Protein AF-A0A3D1J9K0-F1 (afdb_monomer)

Foldseek 3Di:
DPPPDQPDPLSVLLVLLLVVLLVVQVFAFLVRSCVVSVHDSVSSVVNVVVCVVLPQKDWDPFFDCDPNDGTIGIHGRQVQAKEWEWEWDDDPLATWIKIFIGTNSRHTPDIDTDRQRALVSVLVVLQVVCVVGVRHAAYEYEDQQFDFPQAGCDDSNPRRHRPNVLVSNCVRGNNRYHYDYPQQVVQLVVDPVDQKDKDWADDQFDQIWIWIDGHNDTDQPPGNCPGVCCPPPPNVPDHDRDDPVSVVVSVVVNVVVVVVD

Sequence (261 aa):
MKAYQPKNIKAHNQALLLSLLKEEHRGMTKRQLAEAADLSVVTVNKLLPEMVDNQWIIPLDIPQKTGGRRALAYQFNAMRALVLVIQFVEAHQKIRVSFFITDLNGAVMSTIKEAVTDSKAFQQSLKNIKQTYPSIYKTVVGIPGVEVKGKLELMDAAAFKGVALRSIIAAEISDEIIIENDVNAAVMTYRQDAAIVAAIYFPELFPPGAALVIGDHLFTGANQMSGEIKYLPHFDTVSFPLTLSDVSKHVAASVQAMIAM

Structure (mmCIF, N/CA/C/O backbone):
data_AF-A0A3D1J9K0-F1
#
_entry.id   AF-A0A3D1J9K0-F1
#
loop_
_atom_site.group_PDB
_atom_site.id
_atom_site.type_symbol
_atom_site.label_atom_id
_atom_site.label_alt_id
_atom_site.label_comp_id
_atom_site.label_asym_id
_atom_site.label_entity_id
_atom_site.label_seq_id
_atom_site.pdbx_PDB_ins_code
_atom_site.Cartn_x
_atom_site.Cartn_y
_atom_site.Cartn_z
_atom_site.occupancy
_atom_site.B_iso_or_equiv
_atom_site.auth_seq_id
_atom_site.auth_comp_id
_atom_site.auth_asym_id
_atom_site.auth_atom_id
_atom_site.pdbx_PDB_model_num
ATOM 1 N N . MET A 1 1 ? -6.130 -3.565 -6.945 1.00 41.88 1 MET A N 1
ATOM 2 C CA . MET A 1 1 ? -6.555 -3.938 -5.567 1.00 41.88 1 MET A CA 1
ATOM 3 C C . MET A 1 1 ? -7.871 -4.711 -5.606 1.00 41.88 1 MET A C 1
ATOM 5 O O . MET A 1 1 ? -8.820 -4.209 -6.192 1.00 41.88 1 MET A O 1
ATOM 9 N N . LYS A 1 2 ? -7.953 -5.912 -5.009 1.00 28.72 2 LYS A N 1
ATOM 10 C CA . LYS A 1 2 ? -9.250 -6.581 -4.780 1.00 28.72 2 LYS A CA 1
ATOM 11 C C . LYS A 1 2 ? -9.992 -5.808 -3.689 1.00 28.72 2 LYS A C 1
ATOM 13 O O . LYS A 1 2 ? -9.438 -5.644 -2.605 1.00 28.72 2 LYS A O 1
ATOM 18 N N . ALA A 1 3 ? -11.203 -5.327 -3.978 1.00 35.97 3 ALA A N 1
ATOM 19 C CA . ALA A 1 3 ? -12.083 -4.774 -2.955 1.00 35.97 3 ALA A CA 1
ATOM 20 C C . ALA A 1 3 ? -12.228 -5.809 -1.832 1.00 35.97 3 ALA A C 1
ATOM 22 O O . ALA A 1 3 ? -12.525 -6.978 -2.093 1.00 35.97 3 ALA A O 1
ATOM 23 N N . TYR A 1 4 ? -11.966 -5.399 -0.594 1.00 47.03 4 TYR A N 1
ATOM 24 C CA . TYR A 1 4 ? -12.236 -6.234 0.565 1.00 47.03 4 TYR A CA 1
ATOM 25 C C . TYR A 1 4 ? -13.752 -6.453 0.631 1.00 47.03 4 TYR A C 1
ATOM 27 O O . TYR A 1 4 ? -14.486 -5.568 1.054 1.00 47.03 4 TYR A O 1
ATOM 35 N N . GLN A 1 5 ? -14.232 -7.606 0.159 1.00 50.88 5 GLN A N 1
ATOM 36 C CA . GLN A 1 5 ? -15.611 -8.030 0.379 1.00 50.88 5 GLN A CA 1
ATOM 37 C C . GLN A 1 5 ? -15.680 -8.650 1.779 1.00 50.88 5 GLN A C 1
ATOM 39 O O . GLN A 1 5 ? -15.085 -9.709 2.008 1.00 50.88 5 GLN A O 1
ATOM 44 N N . PRO A 1 6 ? -16.341 -8.001 2.748 1.00 54.34 6 PRO A N 1
ATOM 45 C CA . PRO A 1 6 ? -16.412 -8.531 4.098 1.00 54.34 6 PRO A CA 1
ATOM 46 C C . PRO A 1 6 ? -17.140 -9.879 4.096 1.00 54.34 6 PRO A C 1
ATOM 48 O O . PRO A 1 6 ? -18.271 -9.993 3.634 1.00 54.34 6 PRO A O 1
ATOM 51 N N . LYS A 1 7 ? -16.488 -10.914 4.646 1.00 64.62 7 LYS A N 1
ATOM 52 C CA . LYS A 1 7 ? -17.015 -12.293 4.701 1.00 64.62 7 LYS A CA 1
ATOM 53 C C . LYS A 1 7 ? -18.319 -12.419 5.507 1.00 64.62 7 LYS A C 1
ATOM 55 O O . LYS A 1 7 ? -19.001 -13.432 5.400 1.00 64.62 7 LYS A O 1
ATOM 60 N N . ASN A 1 8 ? -18.635 -11.431 6.349 1.00 86.31 8 ASN A N 1
ATOM 61 C CA . ASN A 1 8 ? -19.861 -11.341 7.142 1.00 86.31 8 ASN A CA 1
ATOM 62 C C . ASN A 1 8 ? -20.164 -9.877 7.540 1.00 86.31 8 ASN A C 1
ATOM 64 O O . ASN A 1 8 ? -19.304 -9.000 7.435 1.00 86.31 8 ASN A O 1
ATOM 68 N N . ILE A 1 9 ? -21.377 -9.623 8.049 1.00 91.25 9 ILE A N 1
ATOM 69 C CA . ILE A 1 9 ? -21.847 -8.288 8.488 1.00 91.25 9 ILE A CA 1
ATOM 70 C C . ILE A 1 9 ? -20.914 -7.666 9.538 1.00 91.25 9 ILE A C 1
ATOM 72 O O . ILE A 1 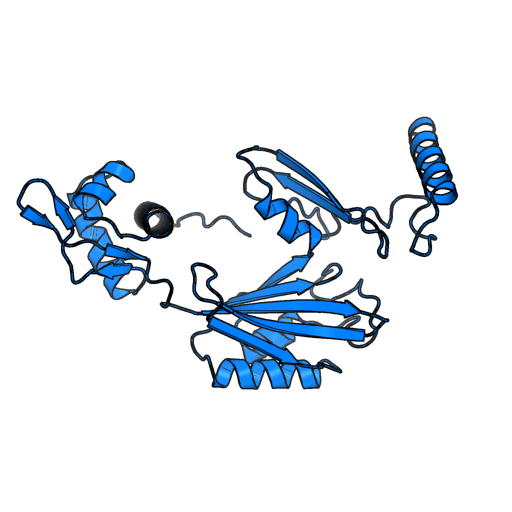9 ? -20.685 -6.461 9.548 1.00 91.25 9 ILE A O 1
ATOM 76 N N . LYS A 1 10 ? -20.332 -8.485 10.416 1.00 92.88 10 LYS A N 1
ATOM 77 C CA . LYS A 1 10 ? -19.412 -8.012 11.454 1.00 92.88 10 LYS A CA 1
ATOM 78 C C . LYS A 1 10 ? -18.152 -7.388 10.846 1.00 92.88 10 LYS A C 1
ATOM 80 O O . LYS A 1 10 ? -17.802 -6.270 11.209 1.00 92.88 10 LYS A O 1
ATOM 85 N N . ALA A 1 11 ? -17.516 -8.084 9.904 1.00 90.50 11 ALA A N 1
ATOM 86 C CA . ALA A 1 11 ? -16.337 -7.601 9.192 1.00 90.50 11 ALA A CA 1
ATOM 87 C C . ALA A 1 11 ? -16.650 -6.348 8.360 1.00 90.50 11 ALA A C 1
ATOM 89 O O . ALA A 1 11 ? -15.816 -5.451 8.274 1.00 90.50 11 ALA A O 1
ATOM 90 N N . HIS A 1 12 ? -17.859 -6.262 7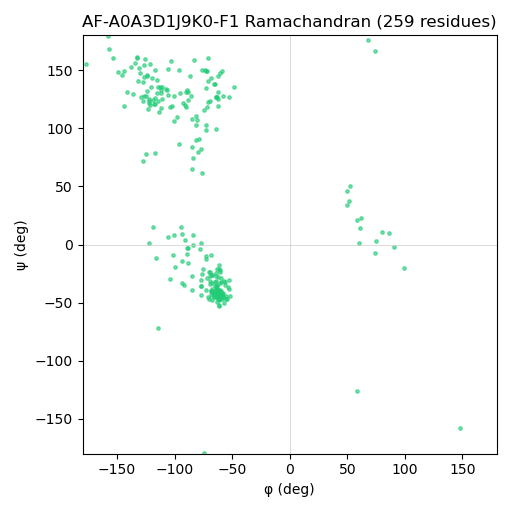.794 1.00 92.06 12 HIS A N 1
ATOM 91 C CA . HIS A 1 12 ? -18.322 -5.066 7.087 1.00 92.06 12 HIS A CA 1
ATOM 92 C C . HIS A 1 12 ? -18.377 -3.862 8.026 1.00 92.06 12 HIS A C 1
ATOM 94 O O . HIS A 1 12 ? -17.751 -2.839 7.763 1.00 92.06 12 HIS A O 1
ATOM 100 N N . ASN A 1 13 ? -19.044 -4.022 9.168 1.00 95.44 13 ASN A N 1
ATOM 101 C CA . ASN A 1 13 ? -19.177 -2.955 10.153 1.00 95.44 13 ASN A CA 1
ATOM 102 C C . ASN A 1 13 ? -17.814 -2.547 10.731 1.00 95.44 13 ASN A C 1
ATOM 104 O O . ASN A 1 13 ? -17.567 -1.365 10.924 1.00 95.44 13 ASN A O 1
ATOM 108 N N . GLN A 1 14 ? -16.903 -3.495 10.975 1.00 95.69 14 GLN A N 1
ATOM 109 C CA . GLN A 1 14 ? -15.538 -3.174 11.410 1.00 95.69 14 GLN A CA 1
ATOM 110 C C . GLN A 1 14 ? -14.771 -2.373 10.351 1.00 95.69 14 GLN A C 1
ATOM 112 O O . GLN A 1 14 ? -14.095 -1.411 10.704 1.00 95.69 14 GLN A O 1
ATOM 117 N N . ALA A 1 15 ? -14.890 -2.732 9.069 1.00 92.50 15 ALA A N 1
ATOM 118 C CA . ALA A 1 15 ? -14.259 -1.989 7.980 1.00 92.50 15 ALA A CA 1
ATOM 119 C C . ALA A 1 15 ? -14.805 -0.555 7.871 1.00 92.50 15 ALA A C 1
ATOM 121 O O . ALA A 1 15 ? -14.015 0.374 7.735 1.00 92.50 15 ALA A O 1
ATOM 122 N N . LEU A 1 16 ? -16.123 -0.374 8.018 1.00 94.38 16 LEU A N 1
ATOM 123 C CA . LEU A 1 16 ? -16.767 0.943 8.052 1.00 94.38 16 LEU A CA 1
ATOM 124 C C . LEU A 1 16 ? -16.279 1.796 9.234 1.00 94.38 16 LEU A C 1
ATOM 126 O O . LEU A 1 16 ? -15.932 2.961 9.074 1.00 94.38 16 LEU A O 1
ATOM 130 N N . LEU A 1 17 ? -16.194 1.218 10.435 1.00 96.62 17 LEU A N 1
ATOM 131 C CA . LEU A 1 17 ? -15.660 1.941 11.593 1.00 96.62 17 LEU A CA 1
ATOM 132 C C . LEU A 1 17 ? -14.185 2.327 11.398 1.00 96.62 17 LEU A C 1
ATOM 134 O O . LEU A 1 17 ? -13.772 3.398 11.836 1.00 96.62 17 LEU A O 1
ATOM 138 N N . LEU A 1 18 ? -13.389 1.476 10.741 1.00 94.75 18 LEU A N 1
ATOM 139 C CA . LEU A 1 18 ? -11.993 1.788 10.428 1.00 94.75 18 LEU A CA 1
ATOM 140 C C . LEU A 1 18 ? -11.852 2.901 9.397 1.00 94.75 18 LEU A C 1
ATOM 142 O O . LEU A 1 18 ? -10.964 3.732 9.569 1.00 94.75 18 LEU A O 1
ATOM 146 N N . SER A 1 19 ? -12.689 2.936 8.356 1.00 91.81 19 SER A N 1
ATOM 147 C CA . SER A 1 19 ? -12.631 4.013 7.363 1.00 91.81 19 SER A CA 1
ATOM 148 C C . SER A 1 19 ? -12.939 5.364 8.006 1.00 91.81 19 SER A C 1
ATOM 150 O O . SER A 1 19 ? -12.141 6.286 7.869 1.00 91.81 19 SER A O 1
ATOM 152 N N . LEU A 1 20 ? -13.991 5.438 8.829 1.00 94.94 20 LEU A N 1
ATOM 153 C CA . LEU A 1 20 ? -14.351 6.651 9.574 1.00 94.94 20 LEU A CA 1
ATOM 154 C C . LEU A 1 20 ? -13.216 7.134 10.493 1.00 94.94 20 LEU A C 1
ATOM 156 O O . LEU A 1 20 ? -12.874 8.312 10.508 1.00 94.94 20 LEU A O 1
ATOM 160 N N . LEU A 1 21 ? -12.585 6.221 11.238 1.00 94.69 21 LEU A N 1
ATOM 161 C CA . LEU A 1 21 ? -11.462 6.559 12.123 1.00 94.69 21 LEU A CA 1
ATOM 162 C C . LEU A 1 21 ? -10.178 6.932 11.378 1.00 94.69 21 LEU A C 1
ATOM 164 O O . LEU A 1 21 ? -9.308 7.584 11.954 1.00 94.69 21 LEU A O 1
ATOM 168 N N . LYS A 1 22 ? -10.025 6.478 10.133 1.00 90.88 22 LYS A N 1
ATOM 169 C CA . LYS A 1 22 ? -8.896 6.847 9.282 1.00 90.88 22 LYS A CA 1
ATOM 170 C C . LYS A 1 22 ? -9.069 8.256 8.713 1.00 90.88 22 LYS A C 1
ATOM 172 O O . LYS A 1 22 ? -8.079 8.972 8.600 1.00 90.88 22 LYS A O 1
ATOM 177 N N . GLU A 1 23 ? -10.303 8.643 8.402 1.00 88.75 23 GLU A N 1
ATOM 178 C CA . GLU A 1 23 ? -10.672 9.989 7.948 1.00 88.75 23 GLU A CA 1
ATOM 179 C C . GLU A 1 23 ? -10.629 11.017 9.094 1.00 88.75 23 GLU A C 1
ATOM 181 O O . GLU A 1 23 ? -10.142 12.131 8.911 1.00 88.75 23 GLU A O 1
ATOM 186 N N . GLU A 1 24 ? -11.068 10.642 10.302 1.00 89.94 24 GLU A N 1
ATOM 187 C CA . GLU A 1 24 ? -11.071 11.523 11.477 1.00 89.94 24 GLU A CA 1
ATOM 188 C C . GLU A 1 24 ? -9.835 11.311 12.367 1.00 89.94 24 GLU A C 1
ATOM 190 O O . GLU A 1 24 ? -9.848 10.574 13.359 1.00 89.94 24 GLU A O 1
ATOM 195 N N . HIS A 1 25 ? -8.746 12.011 12.041 1.00 81.25 25 HIS A N 1
ATOM 196 C CA . HIS A 1 25 ? -7.472 11.904 12.761 1.00 81.25 25 HIS A CA 1
ATOM 197 C C . HIS A 1 25 ? -7.534 12.295 14.246 1.00 81.25 25 HIS A C 1
ATOM 199 O O . HIS A 1 25 ? -6.668 11.880 15.014 1.00 81.25 25 HIS A O 1
ATOM 205 N N . ARG A 1 26 ? -8.529 13.078 14.692 1.00 87.06 26 ARG A N 1
ATOM 206 C CA . ARG A 1 26 ? -8.680 13.433 16.120 1.00 87.06 26 ARG A CA 1
ATOM 207 C C . ARG A 1 26 ? -9.298 12.307 16.950 1.00 87.06 26 ARG A C 1
ATOM 209 O O . ARG A 1 26 ? -9.430 12.444 18.172 1.00 87.06 26 ARG A O 1
ATOM 216 N N . GLY A 1 27 ? -9.684 11.216 16.294 1.00 90.75 27 GLY A N 1
ATOM 217 C CA . GLY A 1 27 ? -10.408 10.109 16.883 1.00 90.75 27 GLY A CA 1
ATOM 218 C C . GLY A 1 27 ? -11.876 10.434 17.148 1.00 90.75 27 GLY A C 1
ATOM 219 O O . GLY A 1 27 ? -12.316 11.584 17.138 1.00 90.75 27 GLY A O 1
ATOM 220 N N . MET A 1 28 ? -12.650 9.389 17.419 1.00 93.81 28 MET A N 1
ATOM 221 C CA . MET A 1 28 ? -14.095 9.472 17.607 1.00 93.81 28 MET A CA 1
ATOM 222 C C . MET A 1 28 ? -14.528 8.727 18.866 1.00 93.81 28 MET A C 1
ATOM 224 O O . MET A 1 28 ? -14.035 7.647 19.197 1.00 93.81 28 MET A O 1
ATOM 228 N N . THR A 1 29 ? -15.488 9.295 19.587 1.00 93.12 29 THR A N 1
ATOM 229 C CA . THR A 1 29 ? -16.187 8.612 20.679 1.00 93.12 29 THR A CA 1
ATOM 230 C C . THR A 1 29 ? -17.115 7.533 20.132 1.00 93.12 29 THR A C 1
ATOM 232 O O . THR A 1 29 ? -17.558 7.574 18.986 1.00 93.12 29 THR A O 1
ATOM 235 N N . LYS A 1 30 ? -17.506 6.587 20.990 1.00 92.81 30 LYS A N 1
ATOM 236 C CA . LYS A 1 30 ? -18.468 5.528 20.634 1.00 92.81 30 LYS A CA 1
ATOM 237 C C . LYS A 1 30 ? -19.778 6.064 20.054 1.00 92.81 30 LYS A C 1
ATOM 239 O O . LYS A 1 30 ? -20.357 5.436 19.176 1.00 92.81 30 LYS A O 1
ATOM 244 N N . ARG A 1 31 ? -20.254 7.202 20.574 1.00 92.25 31 ARG A N 1
ATOM 245 C CA . ARG A 1 31 ? -21.492 7.842 20.118 1.00 92.25 31 ARG A CA 1
ATOM 246 C C . ARG A 1 31 ? -21.315 8.447 18.728 1.00 92.25 31 ARG A C 1
ATOM 248 O O . ARG A 1 31 ? -22.157 8.198 17.882 1.00 92.25 31 ARG A O 1
ATOM 255 N N . GLN A 1 32 ? -20.210 9.159 18.499 1.00 94.06 32 GLN A N 1
ATOM 256 C CA . GLN A 1 32 ? -19.886 9.701 17.175 1.00 94.06 32 GLN A CA 1
ATOM 257 C C . GLN A 1 32 ? -19.730 8.583 16.138 1.00 94.06 32 GLN A C 1
ATOM 259 O O . GLN A 1 32 ? -20.245 8.709 15.039 1.00 94.06 32 GLN A O 1
ATOM 264 N N . LEU A 1 33 ? -19.078 7.471 16.495 1.00 95.38 33 LEU A N 1
ATOM 265 C CA . LEU A 1 33 ? -18.946 6.312 15.606 1.00 95.38 33 LEU A CA 1
ATOM 266 C C . LEU A 1 33 ? -20.294 5.670 15.270 1.00 95.38 33 LEU A C 1
ATOM 268 O O . LEU A 1 33 ? -20.535 5.330 14.121 1.00 95.38 33 LEU A O 1
ATOM 272 N N . ALA A 1 34 ? -21.167 5.498 16.265 1.00 96.12 34 ALA A N 1
ATOM 273 C CA . ALA A 1 34 ? -22.509 4.957 16.061 1.00 96.12 34 ALA A CA 1
ATOM 274 C C . ALA A 1 34 ? -23.345 5.847 15.128 1.00 96.12 34 ALA A C 1
ATOM 276 O O . ALA A 1 34 ? -23.992 5.339 14.221 1.00 96.12 34 ALA A O 1
ATOM 277 N N . GLU A 1 35 ? -23.283 7.163 15.328 1.00 96.06 35 GLU A N 1
ATOM 278 C CA . GLU A 1 35 ? -23.996 8.154 14.519 1.00 96.06 35 GLU A CA 1
ATOM 279 C C . GLU A 1 35 ? -23.461 8.224 13.082 1.00 96.06 35 GLU A C 1
ATOM 281 O O . GLU A 1 35 ? -24.239 8.133 12.140 1.00 96.06 35 GLU A O 1
ATOM 286 N N . ALA A 1 36 ? -22.140 8.303 12.900 1.00 95.19 36 ALA A N 1
ATOM 287 C CA . ALA A 1 36 ? -21.522 8.397 11.577 1.00 95.19 36 ALA A CA 1
ATOM 288 C C . ALA A 1 36 ? -21.640 7.104 10.751 1.00 95.19 36 ALA A C 1
ATOM 290 O O . ALA A 1 36 ? -21.712 7.163 9.529 1.00 95.19 36 ALA A O 1
ATOM 291 N N . ALA A 1 37 ? -21.657 5.940 11.407 1.00 94.06 37 ALA A N 1
ATOM 292 C CA . ALA A 1 37 ? -21.792 4.644 10.742 1.00 94.06 37 ALA A CA 1
ATOM 293 C C . ALA A 1 37 ? -23.252 4.186 10.562 1.00 94.06 37 ALA A C 1
ATOM 295 O O . ALA A 1 37 ? -23.463 3.101 10.027 1.00 94.06 37 ALA A O 1
ATOM 296 N N . ASP A 1 38 ? -24.234 4.949 11.060 1.00 96.31 38 ASP A N 1
ATOM 297 C CA . ASP A 1 38 ? -25.644 4.541 11.171 1.00 96.31 38 ASP A CA 1
ATOM 298 C C . ASP A 1 38 ? -25.822 3.158 11.840 1.00 96.31 38 ASP A C 1
ATOM 300 O O . ASP A 1 38 ? -26.539 2.264 11.388 1.00 96.31 38 ASP A O 1
ATOM 304 N N . LEU A 1 39 ? -25.104 2.949 12.949 1.00 95.81 39 LEU A N 1
ATOM 305 C CA . LEU A 1 39 ? -25.138 1.718 13.737 1.00 95.81 39 LEU A CA 1
ATOM 306 C C . LEU A 1 39 ? -25.655 1.989 15.147 1.00 95.81 39 LEU A C 1
ATOM 308 O O . LEU A 1 39 ? -25.399 3.026 15.753 1.00 95.81 39 LEU A O 1
ATOM 312 N N . SER A 1 40 ? -26.304 0.993 15.756 1.00 96.19 40 SER A N 1
ATOM 313 C CA . SER A 1 40 ? -26.666 1.102 17.171 1.00 96.19 40 SER A CA 1
ATOM 314 C C . SER A 1 40 ? -25.417 1.225 18.061 1.00 96.19 40 SER A C 1
ATOM 316 O O . SER A 1 40 ? -24.403 0.551 17.850 1.00 96.19 40 SER A O 1
ATOM 318 N N . VAL A 1 41 ? -25.515 2.008 19.141 1.00 94.44 41 VAL A N 1
ATOM 319 C CA . VAL A 1 41 ? -24.453 2.111 20.164 1.00 94.44 41 VAL A CA 1
ATOM 320 C C . VAL A 1 41 ? -24.111 0.737 20.759 1.00 94.44 41 VAL A C 1
ATOM 322 O O . VAL A 1 41 ? -22.961 0.478 21.114 1.00 94.44 41 VAL A O 1
ATOM 325 N N . VAL A 1 42 ? -25.091 -0.170 20.846 1.00 94.75 42 VAL A N 1
ATOM 326 C CA . VAL A 1 42 ? -24.887 -1.555 21.301 1.00 94.75 42 VAL A CA 1
ATOM 327 C C . VAL A 1 42 ? -23.993 -2.325 20.325 1.00 94.75 42 VAL A C 1
ATOM 329 O O . VAL A 1 42 ? -23.087 -3.030 20.764 1.00 94.75 42 VAL A O 1
ATOM 332 N N . THR A 1 43 ? -24.203 -2.162 19.016 1.00 95.12 43 THR A N 1
ATOM 333 C CA . THR A 1 43 ? -23.369 -2.770 17.970 1.00 95.12 43 THR A CA 1
ATOM 334 C C . THR A 1 43 ? -21.933 -2.271 18.076 1.00 95.12 43 THR A C 1
ATOM 336 O O . THR A 1 43 ? -21.021 -3.082 18.210 1.00 95.12 43 THR A O 1
ATOM 339 N N . VAL A 1 44 ? -21.723 -0.952 18.108 1.00 96.31 44 VAL A N 1
ATOM 340 C CA . VAL A 1 44 ? -20.378 -0.359 18.220 1.00 96.31 44 VAL A CA 1
ATOM 341 C C . VAL A 1 44 ? -19.673 -0.819 19.502 1.00 96.31 44 VAL A C 1
ATOM 343 O O . VAL A 1 44 ? -18.512 -1.218 19.459 1.00 96.31 44 VAL A O 1
ATOM 346 N N . ASN A 1 45 ? -20.381 -0.872 20.636 1.00 94.62 45 ASN A N 1
ATOM 347 C CA . ASN A 1 45 ? -19.828 -1.379 21.898 1.00 94.62 45 ASN A CA 1
ATOM 348 C C . ASN A 1 45 ? -19.346 -2.831 21.828 1.00 94.62 45 ASN A C 1
ATOM 350 O O . ASN A 1 45 ? -18.401 -3.174 22.533 1.00 94.62 45 ASN A O 1
ATOM 354 N N . LYS A 1 46 ? -19.981 -3.676 21.009 1.00 95.88 46 LYS A N 1
ATOM 355 C CA . LYS A 1 46 ? -19.552 -5.066 20.811 1.00 95.88 46 LYS A CA 1
ATOM 356 C C . LYS A 1 46 ? -18.331 -5.181 19.897 1.00 95.88 46 LYS A C 1
ATOM 358 O O . LYS A 1 46 ? -17.561 -6.116 20.064 1.00 95.88 46 LYS A O 1
ATOM 363 N N . LEU A 1 47 ? -18.160 -4.264 18.941 1.00 96.56 47 LEU A N 1
ATOM 364 C CA . LEU A 1 47 ? -17.080 -4.330 17.948 1.00 96.56 47 LEU A CA 1
ATOM 365 C C . LEU A 1 47 ? -15.763 -3.728 18.448 1.00 96.56 47 LEU A C 1
ATOM 367 O O . LEU A 1 47 ? -14.701 -4.279 18.171 1.00 96.56 47 LEU A O 1
ATOM 371 N N . LEU A 1 48 ? -15.822 -2.613 19.184 1.00 95.50 48 LEU A N 1
ATOM 372 C CA . LEU A 1 48 ? -14.620 -1.875 19.587 1.00 95.50 48 LEU A CA 1
ATOM 373 C C . LEU A 1 48 ? -13.617 -2.686 20.424 1.00 95.50 48 LEU A C 1
ATOM 375 O O . LEU A 1 48 ? -12.433 -2.565 20.125 1.00 95.50 48 LEU A O 1
ATOM 379 N N . PRO A 1 49 ? -14.019 -3.502 21.425 1.00 95.44 49 PRO A N 1
ATOM 380 C CA . PRO A 1 49 ? -13.063 -4.285 22.209 1.00 95.44 49 PRO A CA 1
ATOM 381 C C . PRO A 1 49 ? -12.180 -5.168 21.328 1.00 95.44 49 PRO A C 1
ATOM 383 O O . PRO A 1 49 ? -10.965 -5.099 21.410 1.00 95.44 49 PRO A O 1
ATOM 386 N N . GLU A 1 50 ? -12.774 -5.883 20.377 1.00 96.00 50 GLU A N 1
ATOM 387 C CA . GLU A 1 50 ? -12.028 -6.739 19.453 1.00 96.00 50 GLU A CA 1
ATOM 388 C C . GLU A 1 50 ? -11.135 -5.950 18.488 1.00 96.00 50 GLU A C 1
ATOM 390 O O . GLU A 1 50 ? -10.071 -6.421 18.090 1.00 96.00 50 GLU A O 1
ATOM 395 N N . MET A 1 51 ? -11.551 -4.748 18.084 1.00 96.50 51 MET A N 1
ATOM 396 C CA . MET A 1 51 ? -10.716 -3.877 17.253 1.00 96.50 51 MET A CA 1
ATOM 397 C C . MET A 1 51 ? -9.508 -3.341 18.035 1.00 96.50 51 MET A C 1
ATOM 399 O O . MET A 1 51 ? -8.437 -3.194 17.446 1.00 96.50 51 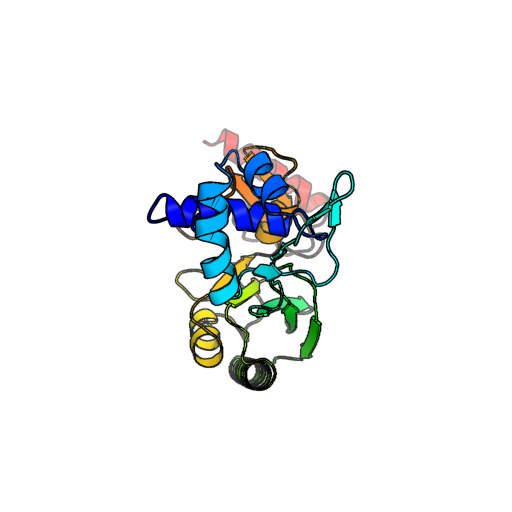MET A O 1
ATOM 403 N N . VAL A 1 52 ? -9.666 -3.084 19.339 1.00 96.75 52 VAL A N 1
ATOM 404 C CA . VAL A 1 52 ? -8.569 -2.727 20.255 1.00 96.75 52 VAL A CA 1
ATOM 405 C C . VAL A 1 52 ? -7.655 -3.928 20.495 1.00 96.75 52 VAL A C 1
ATOM 407 O O . VAL A 1 52 ? -6.443 -3.794 20.357 1.00 96.75 52 VAL A O 1
ATOM 410 N N . ASP A 1 53 ? -8.219 -5.106 20.769 1.00 96.75 53 ASP A N 1
ATOM 411 C CA . ASP A 1 53 ? -7.462 -6.340 21.020 1.00 96.75 53 ASP A CA 1
ATOM 412 C C . ASP A 1 53 ? -6.592 -6.717 19.811 1.00 96.75 53 ASP A C 1
ATOM 414 O O . ASP A 1 53 ? -5.429 -7.086 19.956 1.00 96.75 53 ASP A O 1
ATOM 418 N N . ASN A 1 54 ? -7.120 -6.538 18.596 1.00 94.56 54 ASN A N 1
ATOM 419 C CA . ASN A 1 54 ? -6.381 -6.747 17.344 1.00 94.56 54 ASN A CA 1
ATOM 420 C C . ASN A 1 54 ? -5.539 -5.534 16.906 1.00 94.56 54 ASN A C 1
ATOM 422 O O . ASN A 1 54 ? -5.003 -5.517 15.788 1.00 94.56 54 ASN A O 1
ATOM 426 N N . GLN A 1 55 ? -5.439 -4.521 17.770 1.00 95.88 55 GLN A N 1
ATOM 427 C CA . GLN A 1 55 ? -4.644 -3.305 17.612 1.00 95.88 55 GLN A CA 1
ATOM 428 C C . GLN A 1 55 ? -4.977 -2.470 16.374 1.00 95.88 55 GLN A C 1
ATOM 430 O O . GLN A 1 55 ? -4.146 -1.683 15.933 1.00 95.88 55 GLN A O 1
ATOM 435 N N . TRP A 1 56 ? -6.165 -2.621 15.789 1.00 95.19 56 TRP A N 1
ATOM 436 C CA . TRP A 1 56 ? -6.606 -1.786 14.667 1.00 95.19 56 TRP A CA 1
ATOM 437 C C . TRP A 1 56 ? -6.929 -0.359 15.094 1.00 95.19 56 TRP A C 1
ATOM 439 O O . TRP A 1 56 ? -6.780 0.579 14.310 1.00 95.19 56 TRP A O 1
ATOM 449 N N . ILE A 1 57 ? -7.343 -0.197 16.346 1.00 96.44 57 ILE A N 1
ATOM 450 C CA . ILE A 1 57 ? -7.637 1.091 16.958 1.00 96.44 57 ILE A CA 1
ATOM 451 C C . ILE A 1 57 ? -7.005 1.148 18.344 1.00 96.44 57 ILE A C 1
ATOM 453 O O . ILE A 1 57 ? -6.787 0.114 18.974 1.00 96.44 57 ILE A O 1
ATOM 457 N N . ILE A 1 58 ? -6.757 2.355 18.834 1.00 95.19 58 ILE A N 1
ATOM 458 C CA . ILE A 1 58 ? -6.270 2.596 20.192 1.00 95.19 58 ILE A CA 1
ATOM 459 C C . ILE A 1 58 ? -7.162 3.622 20.900 1.00 95.19 58 ILE A C 1
ATOM 461 O O . ILE A 1 58 ? -7.623 4.575 20.262 1.00 95.19 58 ILE A O 1
ATOM 465 N N . PRO A 1 59 ? -7.461 3.428 22.197 1.00 93.12 59 PRO A N 1
ATOM 466 C CA . PRO A 1 59 ? -8.169 4.425 22.987 1.00 93.12 59 PRO A CA 1
ATOM 467 C C . PRO A 1 59 ? -7.286 5.661 23.202 1.00 93.12 59 PRO A C 1
ATOM 469 O O . PRO A 1 59 ? -6.075 5.550 23.368 1.00 93.12 59 PRO A O 1
ATOM 472 N N . LEU A 1 60 ? -7.901 6.840 23.199 1.00 88.31 60 LEU A N 1
ATOM 473 C CA . LEU A 1 60 ? -7.242 8.111 23.479 1.00 88.31 60 LEU A CA 1
ATOM 474 C C . LEU A 1 60 ? -7.302 8.436 24.974 1.00 88.31 60 LEU A C 1
ATOM 476 O O . LEU A 1 60 ? -8.381 8.427 25.568 1.00 88.31 60 LEU A O 1
ATOM 480 N N . ASP A 1 61 ? -6.157 8.804 25.550 1.00 71.31 61 ASP A N 1
ATOM 481 C CA . ASP A 1 61 ? -6.033 9.148 26.975 1.00 71.31 61 ASP A CA 1
ATOM 482 C C . ASP A 1 61 ? -6.769 10.440 27.350 1.00 71.31 61 ASP A C 1
ATOM 484 O O . ASP A 1 61 ? -7.187 10.617 28.495 1.00 71.31 61 ASP A O 1
ATOM 488 N N . ILE A 1 62 ? -6.946 11.354 26.387 1.00 68.12 62 ILE A N 1
ATOM 489 C CA . ILE A 1 62 ? -7.639 12.629 26.583 1.00 68.12 62 ILE A CA 1
ATOM 490 C C . ILE A 1 62 ? -9.085 12.479 26.093 1.00 68.12 62 ILE A C 1
ATOM 492 O O . ILE A 1 62 ? -9.321 12.404 24.885 1.00 68.12 62 ILE A O 1
ATOM 496 N N . PRO A 1 63 ? -10.083 12.468 26.996 1.00 64.31 63 PRO A N 1
ATOM 497 C CA . PRO A 1 63 ? -11.478 12.366 26.598 1.00 64.31 63 PRO A CA 1
ATOM 498 C C . PRO A 1 63 ? -11.910 13.606 25.816 1.00 64.31 63 PRO A C 1
ATOM 500 O O . PRO A 1 63 ? -11.627 14.735 26.231 1.00 64.31 63 PRO A O 1
ATOM 503 N N . GLN A 1 64 ? -12.671 13.421 24.738 1.00 66.31 64 GLN A N 1
ATOM 504 C CA . GLN A 1 64 ? -13.259 14.554 24.029 1.00 66.31 64 GLN A CA 1
ATOM 505 C C . GLN A 1 64 ? -14.375 15.189 24.873 1.00 66.31 64 GLN A C 1
ATOM 507 O O . GLN A 1 64 ? -15.138 14.512 25.574 1.00 66.31 64 GLN A O 1
ATOM 512 N N . LYS A 1 65 ? -14.449 16.525 24.844 1.00 57.56 65 LYS A N 1
ATOM 513 C CA . LYS A 1 65 ? -15.403 17.306 25.637 1.00 57.56 65 LYS A CA 1
ATOM 514 C C . LYS A 1 65 ? -16.762 17.313 24.928 1.00 57.56 65 LYS A C 1
ATOM 516 O O . LYS A 1 65 ? -17.046 18.195 24.129 1.00 57.56 65 LYS A O 1
ATOM 521 N N . THR A 1 66 ? -17.618 16.339 25.225 1.00 60.38 66 THR A N 1
ATOM 522 C CA . THR A 1 66 ? -18.982 16.269 24.675 1.00 60.38 66 THR A CA 1
ATOM 523 C C . THR A 1 66 ? -19.998 16.766 25.700 1.00 60.38 66 THR A C 1
ATOM 525 O O . THR A 1 66 ? -20.264 16.069 26.679 1.00 60.38 66 THR A O 1
ATOM 528 N N . GLY A 1 67 ? -20.551 17.972 25.510 1.00 52.59 67 GLY A N 1
ATOM 529 C CA . GLY A 1 67 ? -21.722 18.458 26.264 1.00 52.59 67 GLY A CA 1
ATOM 530 C C . GLY A 1 67 ? -21.639 18.315 27.794 1.00 52.59 67 GLY A C 1
ATOM 531 O O . GLY A 1 67 ? -22.638 18.005 28.430 1.00 52.59 67 GLY A O 1
ATOM 532 N N . GLY A 1 68 ? -20.443 18.461 28.382 1.00 53.56 68 GLY A N 1
ATOM 533 C CA . GLY A 1 68 ? -20.201 18.385 29.831 1.00 53.56 68 GLY A CA 1
ATOM 534 C C . GLY A 1 68 ? -19.664 17.049 30.368 1.00 53.56 68 GLY A C 1
ATOM 535 O O . GLY A 1 68 ? -19.025 17.052 31.419 1.00 53.56 68 GLY A O 1
ATOM 536 N N . ARG A 1 69 ? -19.816 15.922 29.653 1.00 57.84 69 ARG A N 1
ATOM 537 C CA . ARG A 1 69 ? -19.293 14.607 30.080 1.00 57.84 69 ARG A CA 1
ATOM 538 C C . ARG A 1 69 ? -18.076 14.206 29.244 1.00 57.84 69 ARG A C 1
ATOM 540 O O . ARG A 1 69 ? -18.096 14.295 28.021 1.00 57.84 69 ARG A O 1
ATOM 547 N N . ARG A 1 70 ? -17.010 13.759 29.914 1.00 64.12 70 ARG A N 1
ATOM 548 C CA . ARG A 1 70 ? -15.802 13.203 29.285 1.00 64.12 70 ARG A CA 1
ATOM 549 C C . ARG A 1 70 ? -16.122 11.821 28.708 1.00 64.12 70 ARG A C 1
ATOM 551 O O . ARG A 1 70 ? -16.499 10.931 29.468 1.00 64.12 70 ARG A O 1
ATOM 558 N N . ALA A 1 71 ? -15.991 11.650 27.395 1.00 76.19 71 ALA A N 1
ATOM 559 C CA . ALA A 1 71 ? -16.193 10.372 26.714 1.00 76.19 71 ALA A CA 1
ATOM 560 C C . ALA A 1 71 ? -14.874 9.867 26.115 1.00 76.19 71 ALA A C 1
ATOM 562 O O . ALA A 1 71 ? -14.131 10.638 25.505 1.00 76.19 71 ALA A O 1
ATOM 563 N N . LEU A 1 72 ? -14.591 8.573 26.297 1.00 86.50 72 LEU A N 1
ATOM 564 C CA . LEU A 1 72 ? -13.424 7.919 25.709 1.00 86.50 72 LEU A CA 1
ATOM 565 C C . LEU A 1 72 ? -13.551 7.927 24.180 1.00 86.50 72 LEU A C 1
ATOM 567 O O . LEU A 1 72 ? -14.579 7.499 23.640 1.00 86.50 72 LEU A O 1
ATOM 571 N N . ALA A 1 73 ? -12.515 8.423 23.513 1.00 91.75 73 ALA A N 1
ATOM 572 C CA . ALA A 1 73 ? -12.396 8.419 22.064 1.00 91.75 73 ALA A CA 1
ATOM 573 C C . ALA A 1 73 ? -11.423 7.323 21.616 1.00 91.75 73 ALA A C 1
ATOM 575 O O . ALA A 1 73 ? -10.597 6.856 22.397 1.00 91.75 73 ALA A O 1
ATOM 576 N N . TYR A 1 74 ? -11.554 6.903 20.367 1.00 94.75 74 TYR A N 1
ATOM 577 C CA . TYR A 1 74 ? -10.727 5.890 19.726 1.00 94.75 74 TYR A CA 1
ATOM 578 C C . TYR A 1 74 ? -10.120 6.493 18.470 1.00 94.75 74 TYR A C 1
ATOM 580 O O . TYR A 1 74 ? -10.780 7.284 17.803 1.00 94.75 74 TYR A O 1
ATOM 588 N N . GLN A 1 75 ? -8.895 6.110 18.139 1.00 94.94 75 GLN A N 1
ATOM 589 C CA . GLN A 1 75 ? -8.228 6.508 16.902 1.00 94.94 75 GLN A CA 1
ATOM 590 C C . GLN A 1 75 ? -7.730 5.280 16.146 1.00 94.94 75 GLN A C 1
ATOM 592 O O . GLN A 1 75 ? -7.464 4.236 16.749 1.00 94.94 75 GLN A O 1
ATOM 597 N N . PHE A 1 76 ? -7.585 5.411 14.830 1.00 95.69 76 PHE A N 1
ATOM 598 C CA . PHE A 1 76 ? -6.932 4.401 14.009 1.00 95.69 76 PHE A CA 1
ATOM 599 C C . PHE A 1 76 ? -5.465 4.229 14.431 1.00 95.69 76 PHE A C 1
ATOM 601 O O . PHE A 1 76 ? -4.725 5.203 14.568 1.00 95.69 76 PHE A O 1
ATOM 608 N N . ASN A 1 77 ? -5.030 2.985 14.633 1.00 95.44 77 ASN A N 1
ATOM 609 C CA . ASN A 1 77 ? -3.641 2.694 14.967 1.00 95.44 77 ASN A CA 1
ATOM 610 C C . ASN A 1 77 ? -2.799 2.586 13.691 1.00 95.44 77 ASN A C 1
ATOM 612 O O . ASN A 1 77 ? -2.545 1.491 13.184 1.00 95.44 77 ASN A O 1
ATOM 616 N N . ALA A 1 78 ? -2.348 3.730 13.178 1.00 93.44 78 ALA A N 1
ATOM 617 C CA . ALA A 1 78 ? -1.532 3.778 11.967 1.00 93.44 78 ALA A CA 1
ATOM 618 C C . ALA A 1 78 ? -0.219 2.986 12.097 1.00 93.44 78 ALA A C 1
ATOM 620 O O . ALA A 1 78 ? 0.263 2.417 11.121 1.00 93.44 78 ALA A O 1
ATOM 621 N N . MET A 1 79 ? 0.302 2.884 13.323 1.00 94.50 79 MET A N 1
ATOM 622 C CA . MET A 1 79 ? 1.547 2.199 13.670 1.00 94.50 79 MET A CA 1
ATOM 623 C C . MET A 1 79 ? 1.399 0.688 13.876 1.00 94.50 79 MET A C 1
ATOM 625 O O . MET A 1 79 ? 2.392 0.012 14.144 1.00 94.50 79 MET A O 1
ATOM 629 N N . ARG A 1 80 ? 0.185 0.135 13.736 1.00 94.12 80 ARG A N 1
ATOM 630 C CA . ARG A 1 80 ? -0.080 -1.306 13.877 1.00 94.12 80 ARG A CA 1
ATOM 631 C C . ARG A 1 80 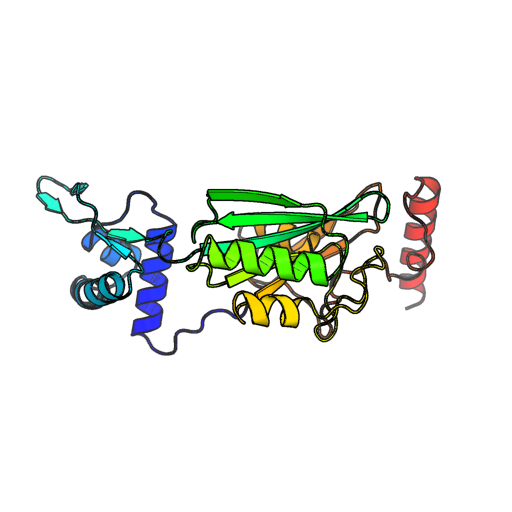? 0.840 -2.156 13.000 1.00 94.12 80 ARG A C 1
ATOM 633 O O . ARG A 1 80 ? 1.231 -3.252 13.392 1.00 94.12 80 ARG A O 1
ATOM 640 N N . ALA A 1 81 ? 1.132 -1.682 11.796 1.00 93.88 81 ALA A N 1
ATOM 641 C CA . ALA A 1 81 ? 2.040 -2.339 10.873 1.00 93.88 81 ALA A CA 1
ATOM 642 C C . ALA A 1 81 ? 2.666 -1.305 9.935 1.00 93.88 81 ALA A C 1
ATOM 644 O O . ALA A 1 81 ? 2.127 -0.213 9.762 1.00 93.88 81 ALA A O 1
ATOM 645 N N . LEU A 1 82 ? 3.792 -1.661 9.323 1.00 96.19 82 LEU A N 1
ATOM 646 C CA . LEU A 1 82 ? 4.496 -0.785 8.390 1.00 96.19 82 LEU A CA 1
ATOM 647 C C . LEU A 1 82 ? 4.300 -1.249 6.947 1.00 96.19 82 LEU A C 1
ATOM 649 O O . LEU A 1 82 ? 4.146 -2.442 6.668 1.00 96.19 82 LEU A O 1
ATOM 653 N N . VAL A 1 83 ? 4.340 -0.301 6.021 1.00 96.81 83 VAL A N 1
ATOM 654 C CA . VAL A 1 83 ? 4.348 -0.565 4.584 1.00 96.81 83 VAL A CA 1
ATOM 655 C C . VAL A 1 83 ? 5.706 -0.160 4.032 1.00 96.81 83 VAL A C 1
ATOM 657 O O . VAL A 1 83 ? 6.202 0.934 4.298 1.00 96.81 83 VAL A O 1
ATOM 660 N N . LEU A 1 84 ? 6.313 -1.059 3.263 1.00 97.44 84 LEU A N 1
ATOM 661 C CA . LEU A 1 84 ? 7.501 -0.752 2.481 1.00 97.44 84 LEU A CA 1
ATOM 662 C C . LEU A 1 84 ? 7.066 -0.257 1.106 1.00 97.44 84 LEU A C 1
ATOM 664 O O . LEU A 1 84 ? 6.452 -1.005 0.352 1.00 97.44 84 LEU A O 1
ATOM 668 N N . VAL A 1 85 ? 7.407 0.976 0.762 1.00 95.12 85 VAL A N 1
ATOM 669 C CA . VAL A 1 85 ? 7.253 1.502 -0.593 1.00 95.12 85 VAL A CA 1
ATOM 670 C C . VAL A 1 85 ? 8.609 1.459 -1.283 1.00 95.12 85 VAL A C 1
ATOM 672 O O . VAL A 1 85 ? 9.594 1.961 -0.750 1.00 95.12 85 VAL A O 1
ATOM 675 N N . ILE A 1 86 ? 8.671 0.858 -2.465 1.00 92.56 86 ILE A N 1
ATOM 676 C CA . ILE A 1 86 ? 9.876 0.746 -3.282 1.00 92.56 86 ILE A CA 1
ATOM 677 C C . ILE A 1 86 ? 9.623 1.505 -4.574 1.00 92.56 86 ILE A C 1
ATOM 679 O O . ILE A 1 86 ? 8.697 1.185 -5.310 1.00 92.56 86 ILE A O 1
ATOM 683 N N . GLN A 1 87 ? 10.443 2.502 -4.862 1.00 88.69 87 GLN A N 1
ATOM 684 C CA . GLN A 1 87 ? 10.352 3.280 -6.085 1.00 88.69 87 GLN A CA 1
ATOM 685 C C . GLN A 1 87 ? 11.558 2.984 -6.963 1.00 88.69 87 GLN A C 1
ATOM 687 O O . GLN A 1 87 ? 12.694 3.278 -6.584 1.00 88.69 87 GLN A O 1
ATOM 692 N N . PHE A 1 88 ? 11.296 2.435 -8.143 1.00 85.19 88 PHE A N 1
ATOM 693 C CA . PHE A 1 88 ? 12.272 2.324 -9.212 1.00 85.19 88 PHE A CA 1
ATOM 694 C C . PHE A 1 88 ? 12.208 3.601 -10.045 1.00 85.19 88 PHE A C 1
ATOM 696 O O . PHE A 1 88 ? 11.148 3.984 -10.530 1.00 85.19 88 PHE A O 1
ATOM 703 N N . VAL A 1 89 ? 13.344 4.274 -10.193 1.00 79.88 89 VAL A N 1
ATOM 704 C CA . VAL A 1 89 ? 13.478 5.448 -11.056 1.00 79.88 89 VAL A CA 1
ATOM 705 C C . VAL A 1 89 ? 14.569 5.165 -12.062 1.00 79.88 89 VAL A C 1
ATOM 707 O O . VAL A 1 89 ? 15.708 4.876 -11.686 1.00 79.88 89 VAL A O 1
ATOM 710 N N . GLU A 1 90 ? 14.233 5.270 -13.337 1.00 74.88 90 GLU A N 1
ATOM 711 C CA . GLU A 1 90 ? 15.220 5.193 -14.398 1.00 74.88 90 GLU A CA 1
ATOM 712 C C . GLU A 1 90 ? 15.840 6.571 -14.660 1.00 74.88 90 GLU A C 1
ATOM 714 O O . GLU A 1 90 ? 15.144 7.565 -14.851 1.00 74.88 90 GLU A O 1
ATOM 719 N N . ALA A 1 91 ? 17.171 6.636 -14.657 1.00 71.38 91 ALA A N 1
ATOM 720 C CA . ALA A 1 91 ? 17.927 7.824 -15.027 1.00 71.38 91 ALA A CA 1
ATOM 721 C C . ALA A 1 91 ? 19.204 7.418 -15.772 1.00 71.38 91 ALA A C 1
ATOM 723 O O . ALA A 1 91 ? 20.066 6.736 -15.213 1.00 71.38 91 ALA A O 1
ATOM 724 N N . HIS A 1 92 ? 19.352 7.866 -17.022 1.00 70.81 92 HIS A N 1
ATOM 725 C CA . HIS A 1 92 ? 20.517 7.581 -17.874 1.00 70.81 92 HIS A CA 1
ATOM 726 C C . HIS A 1 92 ? 20.847 6.076 -17.986 1.00 70.81 92 HIS A C 1
ATOM 728 O O . HIS A 1 92 ? 21.989 5.681 -17.748 1.00 70.81 92 HIS A O 1
ATOM 734 N N . GLN A 1 93 ? 19.849 5.233 -18.297 1.00 69.25 93 GLN A N 1
ATOM 735 C CA . GLN A 1 93 ? 19.973 3.763 -18.394 1.00 69.25 93 GLN A CA 1
ATOM 736 C C . GLN A 1 93 ? 20.410 3.064 -17.092 1.00 69.25 93 GLN A C 1
ATOM 738 O O . GLN A 1 93 ? 20.809 1.898 -17.091 1.00 69.25 93 GLN A O 1
ATOM 743 N N . LYS A 1 94 ? 20.352 3.770 -15.958 1.00 71.44 94 LYS A N 1
ATOM 744 C CA . LYS A 1 94 ? 20.592 3.215 -14.628 1.00 71.44 94 LYS A CA 1
ATOM 745 C C . LYS A 1 94 ? 19.319 3.303 -13.810 1.00 71.44 94 LYS A C 1
ATOM 747 O O . LYS A 1 94 ? 18.618 4.311 -13.837 1.00 71.44 94 LYS A O 1
ATOM 752 N N . ILE A 1 95 ? 19.071 2.269 -13.023 1.00 75.62 95 ILE A N 1
ATOM 753 C CA . ILE A 1 95 ? 17.987 2.268 -12.047 1.00 75.62 95 ILE A CA 1
ATOM 754 C C . ILE A 1 95 ? 18.528 2.821 -10.743 1.00 75.62 95 ILE A C 1
ATOM 756 O O . ILE A 1 95 ? 19.578 2.403 -10.254 1.00 75.62 95 ILE A O 1
ATOM 760 N N . ARG A 1 96 ? 17.777 3.740 -10.154 1.00 83.31 96 ARG A N 1
ATOM 761 C CA . ARG A 1 96 ? 17.903 4.108 -8.751 1.00 83.31 96 ARG A CA 1
ATOM 762 C C . ARG A 1 96 ? 16.701 3.549 -8.019 1.00 83.31 96 ARG A C 1
ATOM 764 O O . ARG A 1 96 ? 15.574 3.708 -8.482 1.00 83.31 96 ARG A O 1
ATOM 771 N N . VAL A 1 97 ? 16.948 2.917 -6.879 1.00 88.50 97 VAL A N 1
ATOM 772 C CA . VAL A 1 97 ? 15.885 2.385 -6.033 1.00 88.50 97 VAL A CA 1
ATOM 773 C C . VAL A 1 97 ? 15.833 3.215 -4.760 1.00 88.50 97 VAL A C 1
ATOM 775 O O . VAL A 1 97 ? 16.840 3.400 -4.076 1.00 88.50 97 VAL A O 1
ATOM 778 N N . SER A 1 98 ? 14.655 3.751 -4.464 1.00 91.75 98 SER A N 1
ATOM 779 C CA . SER A 1 98 ? 14.374 4.408 -3.189 1.00 91.75 98 SER A CA 1
ATOM 780 C C . SER A 1 98 ? 13.398 3.557 -2.394 1.00 91.75 98 SER A C 1
ATOM 782 O O . SER A 1 98 ? 12.404 3.083 -2.938 1.00 91.75 98 SER A O 1
ATOM 784 N N . PHE A 1 99 ? 13.672 3.384 -1.109 1.00 95.19 99 PHE A N 1
ATOM 785 C CA . PHE A 1 99 ? 12.805 2.682 -0.177 1.00 95.19 99 PHE A CA 1
ATOM 786 C C . PHE A 1 99 ? 12.231 3.686 0.819 1.00 95.19 99 PHE A C 1
ATOM 788 O O . PHE A 1 99 ? 12.967 4.492 1.392 1.00 95.19 99 PHE A O 1
ATOM 795 N N . PHE A 1 100 ? 10.928 3.619 1.055 1.00 96.12 100 PHE A N 1
ATOM 796 C CA . PHE A 1 100 ? 10.232 4.426 2.047 1.00 96.12 100 PHE A CA 1
ATOM 797 C C . PHE A 1 100 ? 9.498 3.502 3.004 1.00 96.12 100 PHE A C 1
ATOM 799 O O . PHE A 1 100 ? 8.813 2.572 2.585 1.00 96.12 100 PHE A O 1
ATOM 806 N N . ILE A 1 101 ? 9.657 3.752 4.295 1.00 97.88 101 ILE A N 1
ATOM 807 C CA . ILE A 1 101 ? 8.973 3.001 5.340 1.00 97.88 101 ILE A CA 1
ATOM 808 C C . ILE A 1 101 ? 7.859 3.908 5.826 1.00 97.88 101 ILE A C 1
ATOM 810 O O . ILE A 1 101 ? 8.139 5.008 6.307 1.00 97.88 101 ILE A O 1
ATOM 814 N N . THR A 1 102 ? 6.615 3.469 5.667 1.00 96.44 102 THR A N 1
ATOM 815 C CA . THR A 1 102 ? 5.441 4.261 6.027 1.00 96.44 102 THR A CA 1
ATOM 816 C C . THR A 1 102 ? 4.581 3.549 7.054 1.00 96.44 102 THR A C 1
ATOM 818 O O . THR A 1 102 ? 4.562 2.318 7.130 1.00 96.44 102 THR A O 1
ATOM 821 N N . ASP A 1 103 ? 3.821 4.327 7.811 1.00 95.12 103 ASP A N 1
ATOM 822 C CA . ASP A 1 103 ? 2.700 3.803 8.583 1.00 95.12 103 ASP A CA 1
ATOM 823 C C . ASP A 1 103 ? 1.499 3.474 7.661 1.00 95.12 103 ASP A C 1
ATOM 825 O O . ASP A 1 103 ? 1.553 3.645 6.435 1.00 95.12 103 ASP A O 1
ATOM 829 N N . LEU A 1 104 ? 0.389 3.002 8.236 1.00 91.38 104 LEU A N 1
ATOM 830 C CA . LEU A 1 104 ? -0.836 2.680 7.489 1.00 91.38 104 LEU A CA 1
ATOM 831 C C . LEU A 1 104 ? -1.625 3.909 6.989 1.00 91.38 104 LEU A C 1
ATOM 833 O O . LEU A 1 104 ? -2.572 3.752 6.205 1.00 91.38 104 LEU A O 1
ATOM 837 N N . ASN A 1 105 ? -1.260 5.114 7.433 1.00 88.19 105 ASN A N 1
ATOM 838 C CA . ASN A 1 105 ? -1.767 6.380 6.902 1.00 88.19 105 ASN A CA 1
ATOM 839 C C . ASN A 1 105 ? -0.916 6.900 5.735 1.00 88.19 105 ASN A C 1
ATOM 841 O O . ASN A 1 105 ? -1.330 7.837 5.059 1.00 88.19 105 ASN A O 1
ATOM 845 N N . GLY A 1 106 ? 0.230 6.272 5.461 1.00 87.56 106 GLY A N 1
ATOM 846 C CA . GLY A 1 106 ? 1.160 6.691 4.418 1.00 87.56 106 GLY A CA 1
ATOM 847 C C . GLY A 1 106 ? 2.153 7.759 4.878 1.00 87.56 106 GLY A C 1
ATOM 848 O O . GLY A 1 106 ? 2.873 8.305 4.044 1.00 87.56 106 GLY A O 1
ATOM 849 N N . ALA A 1 107 ? 2.235 8.054 6.180 1.00 91.25 107 ALA A N 1
ATOM 850 C CA . ALA A 1 107 ? 3.250 8.959 6.701 1.00 91.25 107 ALA A CA 1
ATOM 851 C C . ALA A 1 107 ? 4.631 8.301 6.588 1.00 91.25 107 ALA A C 1
ATOM 853 O O . ALA A 1 107 ? 4.856 7.205 7.106 1.00 91.25 107 ALA A O 1
ATOM 854 N N . VAL A 1 108 ? 5.561 8.966 5.899 1.00 95.19 108 VAL A N 1
ATOM 855 C CA . VAL A 1 108 ? 6.927 8.466 5.706 1.00 95.19 108 VAL A CA 1
ATOM 856 C C . VAL A 1 108 ? 7.714 8.619 7.004 1.00 95.19 108 VAL A C 1
ATOM 858 O O . VAL A 1 108 ? 7.978 9.729 7.457 1.00 95.19 108 VAL A O 1
ATOM 861 N N . MET A 1 109 ? 8.123 7.492 7.577 1.00 95.75 109 MET A N 1
ATOM 862 C CA . MET A 1 109 ? 8.932 7.428 8.793 1.00 95.75 109 MET A CA 1
ATOM 863 C C . MET A 1 109 ? 10.430 7.392 8.501 1.00 95.75 109 MET A C 1
ATOM 865 O O . MET A 1 109 ? 11.236 7.908 9.271 1.00 95.75 109 MET A O 1
ATOM 869 N N . SER A 1 110 ? 10.816 6.742 7.403 1.00 96.69 110 SER A N 1
ATOM 870 C CA . SER A 1 110 ? 12.211 6.613 6.996 1.00 96.69 110 SER A CA 1
ATOM 871 C C . SER A 1 110 ? 12.326 6.548 5.483 1.00 96.69 110 SER A C 1
ATOM 873 O O . SER A 1 110 ? 11.430 6.055 4.797 1.00 96.69 110 SER A O 1
ATOM 875 N N . THR A 1 111 ? 13.437 7.062 4.964 1.00 96.69 111 THR A N 1
ATOM 876 C CA . THR A 1 111 ? 13.786 7.018 3.545 1.00 96.69 111 THR A CA 1
ATOM 877 C C . THR A 1 111 ? 15.200 6.481 3.406 1.00 96.69 111 THR A C 1
ATOM 879 O O . THR A 1 111 ? 16.129 7.016 4.007 1.00 96.69 111 THR A O 1
ATOM 882 N N . ILE A 1 112 ? 15.365 5.451 2.584 1.00 94.06 112 ILE A N 1
ATOM 883 C CA . ILE A 1 112 ? 16.648 4.819 2.286 1.00 94.06 112 ILE A CA 1
ATOM 884 C C . ILE A 1 112 ? 16.862 4.929 0.778 1.00 94.06 112 ILE A C 1
ATOM 886 O O . ILE A 1 112 ? 16.044 4.461 -0.013 1.00 94.06 112 ILE A O 1
ATOM 890 N N . LYS A 1 113 ? 17.947 5.588 0.372 1.00 88.62 113 LYS A N 1
ATOM 891 C CA . LYS A 1 113 ? 18.314 5.753 -1.039 1.00 88.62 113 LYS A CA 1
ATOM 892 C C . LYS A 1 113 ? 19.602 4.995 -1.289 1.00 88.62 113 LYS A C 1
ATOM 894 O O . LYS A 1 113 ? 20.645 5.378 -0.766 1.00 88.62 113 LYS A O 1
ATOM 899 N N . GLU A 1 114 ? 19.524 3.946 -2.095 1.00 80.81 114 GLU A N 1
ATOM 900 C CA . GLU A 1 114 ? 20.663 3.082 -2.386 1.00 80.81 114 GLU A CA 1
ATOM 901 C C . GLU A 1 114 ? 20.869 2.949 -3.895 1.00 80.81 114 GLU A C 1
ATOM 903 O O . GLU A 1 114 ? 19.929 2.910 -4.693 1.00 80.81 114 GLU A O 1
ATOM 908 N N . ALA A 1 115 ? 22.137 2.878 -4.296 1.00 74.88 115 ALA A N 1
ATOM 909 C CA . ALA A 1 115 ? 22.497 2.487 -5.648 1.00 74.88 115 ALA A CA 1
ATOM 910 C C . ALA A 1 115 ? 22.399 0.961 -5.743 1.00 74.88 115 ALA A C 1
ATOM 912 O O . ALA A 1 115 ? 23.349 0.244 -5.442 1.00 74.88 115 ALA A O 1
ATOM 913 N N . VAL A 1 116 ? 21.228 0.467 -6.132 1.00 80.69 116 VAL A N 1
ATOM 914 C CA . VAL A 1 116 ? 20.999 -0.963 -6.330 1.00 80.69 116 VAL A CA 1
ATOM 915 C C . VAL A 1 116 ? 21.444 -1.343 -7.739 1.00 80.69 116 VAL A C 1
ATOM 917 O O . VAL A 1 116 ? 20.815 -0.963 -8.725 1.00 80.69 116 VAL A O 1
ATOM 920 N N . THR A 1 117 ? 22.559 -2.065 -7.836 1.00 79.31 117 THR A N 1
ATOM 921 C CA . THR A 1 117 ? 23.199 -2.399 -9.118 1.00 79.31 117 THR A CA 1
ATOM 922 C C . THR A 1 117 ? 22.617 -3.638 -9.790 1.00 79.31 117 THR A C 1
ATOM 924 O O . THR A 1 117 ? 22.677 -3.745 -11.011 1.00 79.31 117 THR A O 1
ATOM 927 N N . ASP A 1 118 ? 22.068 -4.570 -9.009 1.00 83.25 118 ASP A N 1
ATOM 928 C CA . ASP A 1 118 ? 21.514 -5.839 -9.479 1.00 83.25 118 ASP A CA 1
ATOM 929 C C . ASP A 1 118 ? 20.492 -6.423 -8.480 1.00 83.25 118 ASP A C 1
ATOM 931 O O . ASP A 1 118 ? 20.223 -5.863 -7.412 1.00 83.25 118 ASP A O 1
ATOM 935 N N . SER A 1 119 ? 19.919 -7.577 -8.832 1.00 84.62 119 SER A N 1
ATOM 936 C CA . SER A 1 119 ? 18.936 -8.296 -8.013 1.00 84.62 119 SER A CA 1
ATOM 937 C C . SER A 1 119 ? 19.483 -8.810 -6.675 1.00 84.62 119 SER A C 1
ATOM 939 O O . SER A 1 119 ? 18.721 -8.920 -5.715 1.00 84.62 119 SER A O 1
ATOM 941 N N . LYS A 1 120 ? 20.788 -9.092 -6.568 1.00 88.56 120 LYS A N 1
ATOM 942 C CA . LYS A 1 120 ? 21.416 -9.567 -5.328 1.00 88.56 120 LYS A CA 1
ATOM 943 C C . LYS A 1 120 ? 21.609 -8.416 -4.344 1.00 88.56 120 LYS A C 1
ATOM 945 O O . LYS A 1 120 ? 21.300 -8.568 -3.163 1.00 88.56 120 LYS A O 1
ATOM 950 N N . ALA A 1 121 ? 22.076 -7.266 -4.828 1.00 90.19 121 ALA A N 1
ATOM 951 C CA . ALA A 1 121 ? 22.131 -6.033 -4.053 1.00 90.19 121 ALA A CA 1
ATOM 952 C C . ALA A 1 121 ? 20.728 -5.659 -3.557 1.00 90.19 121 ALA A C 1
ATOM 954 O O . ALA A 1 121 ? 20.555 -5.396 -2.371 1.00 90.19 121 ALA A O 1
ATOM 955 N N . PHE A 1 122 ? 19.717 -5.755 -4.429 1.00 91.62 122 PHE A N 1
ATOM 956 C CA . PHE A 1 122 ? 18.321 -5.508 -4.068 1.00 91.62 122 PHE A CA 1
ATOM 957 C C . PHE A 1 122 ? 17.846 -6.416 -2.928 1.00 91.62 122 PHE A C 1
ATOM 959 O O . PHE A 1 122 ? 17.322 -5.930 -1.928 1.00 91.62 122 PHE A O 1
ATOM 966 N N . GLN A 1 123 ? 18.073 -7.728 -3.045 1.00 93.31 123 GLN A N 1
ATOM 967 C CA . GLN A 1 123 ? 17.715 -8.693 -2.006 1.00 93.31 123 GLN A CA 1
ATOM 968 C C . GLN A 1 123 ? 18.397 -8.369 -0.667 1.00 93.31 123 GLN A C 1
ATOM 970 O O . GLN A 1 123 ? 17.761 -8.429 0.385 1.00 93.31 123 GLN A O 1
ATOM 975 N N . GLN A 1 124 ? 19.675 -7.978 -0.690 1.00 94.25 124 GLN A N 1
ATOM 976 C CA . GLN A 1 124 ? 20.396 -7.601 0.525 1.00 94.25 124 GLN A CA 1
ATOM 977 C C . GLN A 1 124 ? 19.808 -6.343 1.184 1.00 94.25 124 GLN A C 1
ATOM 979 O O . GLN A 1 124 ? 19.669 -6.317 2.410 1.00 94.25 124 GLN A O 1
ATOM 984 N N . SER A 1 125 ? 19.416 -5.335 0.398 1.00 95.19 125 SER A N 1
ATOM 985 C CA . SER A 1 125 ? 18.717 -4.147 0.903 1.00 95.19 125 SER A CA 1
ATOM 986 C C . SER A 1 125 ? 17.406 -4.528 1.594 1.00 95.19 125 SER A C 1
ATOM 988 O O . SER A 1 125 ? 17.160 -4.104 2.723 1.00 95.19 125 SER A O 1
ATOM 990 N N . LEU A 1 126 ? 16.591 -5.394 0.974 1.00 96.19 126 LEU A N 1
ATOM 991 C CA . LEU A 1 126 ? 15.333 -5.873 1.565 1.00 96.19 126 LEU A CA 1
ATOM 992 C C . LEU A 1 126 ? 15.555 -6.596 2.893 1.00 96.19 126 LEU A C 1
ATOM 994 O O . LEU A 1 126 ? 14.842 -6.333 3.862 1.00 96.19 126 LEU A O 1
ATOM 998 N N . LYS A 1 127 ? 16.574 -7.455 2.963 1.00 96.31 127 LYS A N 1
ATOM 999 C CA . LYS A 1 127 ? 16.929 -8.174 4.188 1.00 96.31 127 LYS A CA 1
ATOM 1000 C C . LYS A 1 127 ? 17.291 -7.215 5.323 1.00 96.31 127 LYS A C 1
ATOM 1002 O O . LYS A 1 127 ? 16.771 -7.348 6.431 1.00 96.31 127 LYS A O 1
ATOM 1007 N N . ASN A 1 128 ? 18.133 -6.219 5.045 1.00 96.31 128 ASN A N 1
ATOM 1008 C CA . ASN A 1 128 ? 18.528 -5.204 6.028 1.00 96.31 128 ASN A CA 1
ATOM 1009 C C . ASN A 1 128 ? 17.320 -4.374 6.497 1.00 96.31 128 ASN A C 1
ATOM 1011 O O . ASN A 1 128 ? 17.158 -4.107 7.692 1.00 96.31 128 ASN A O 1
ATOM 1015 N N . ILE A 1 129 ? 16.437 -4.004 5.564 1.00 96.81 129 ILE A N 1
ATOM 1016 C CA . ILE A 1 129 ? 15.197 -3.281 5.859 1.00 96.81 129 ILE A CA 1
ATOM 1017 C C . ILE A 1 129 ? 14.292 -4.119 6.763 1.00 96.81 129 ILE A C 1
ATOM 1019 O O . ILE A 1 129 ? 13.835 -3.610 7.784 1.00 96.81 129 ILE A O 1
ATOM 1023 N N . LYS A 1 130 ? 14.069 -5.402 6.455 1.00 96.25 130 LYS A N 1
ATOM 1024 C CA . LYS A 1 130 ? 13.219 -6.278 7.274 1.00 96.25 130 LYS A CA 1
ATOM 1025 C C . LYS A 1 130 ? 13.769 -6.481 8.679 1.00 96.25 130 LYS A C 1
ATOM 1027 O O . LYS A 1 130 ? 12.997 -6.495 9.633 1.00 96.25 130 LYS A O 1
ATOM 1032 N N . GLN A 1 131 ? 15.088 -6.618 8.810 1.00 96.69 131 GLN A N 1
ATOM 1033 C CA . GLN A 1 131 ? 15.752 -6.719 10.110 1.00 96.69 131 GLN A CA 1
ATOM 1034 C C . GLN A 1 131 ? 15.555 -5.453 10.951 1.00 96.69 131 GLN A C 1
ATOM 1036 O O . GLN A 1 131 ? 15.333 -5.547 12.155 1.00 96.69 131 GLN A O 1
ATOM 1041 N N . THR A 1 132 ? 15.599 -4.282 10.315 1.00 97.06 132 THR A N 1
ATOM 1042 C CA . THR A 1 132 ? 15.428 -2.987 10.991 1.00 97.06 132 THR A CA 1
ATOM 1043 C C . THR A 1 132 ? 13.959 -2.698 11.316 1.00 97.06 132 THR A C 1
ATOM 1045 O O . THR A 1 132 ? 13.647 -2.140 12.364 1.00 97.06 132 THR A O 1
ATOM 1048 N N . TYR A 1 133 ? 13.045 -3.111 10.436 1.00 96.62 133 TYR A N 1
ATOM 1049 C CA . TYR A 1 133 ? 11.609 -2.843 10.508 1.00 96.62 133 TYR A CA 1
ATOM 1050 C C . TYR A 1 133 ? 10.801 -4.152 10.397 1.00 96.62 133 TYR A C 1
ATOM 1052 O O . TYR A 1 133 ? 10.141 -4.410 9.383 1.00 96.62 133 TYR A O 1
ATOM 1060 N N . PRO A 1 134 ? 10.807 -5.004 11.438 1.00 95.50 134 PRO A N 1
ATOM 1061 C CA . PRO A 1 134 ? 10.189 -6.332 11.382 1.00 95.50 134 PRO A CA 1
ATOM 1062 C C . PRO A 1 134 ? 8.666 -6.295 11.181 1.00 95.50 134 PRO A C 1
ATOM 1064 O O . PRO A 1 134 ? 8.102 -7.239 10.623 1.00 95.50 134 PRO A O 1
ATOM 1067 N N . SER A 1 135 ? 8.006 -5.198 11.568 1.00 95.19 135 SER A N 1
ATOM 1068 C CA . SER A 1 135 ? 6.560 -4.976 11.433 1.00 95.19 135 SER A CA 1
ATOM 1069 C C . SER A 1 135 ? 6.097 -4.603 10.018 1.00 95.19 135 SER A C 1
ATOM 1071 O O . SER A 1 135 ? 4.899 -4.395 9.812 1.00 95.19 135 SER A O 1
ATOM 1073 N N . ILE A 1 136 ? 7.003 -4.533 9.031 1.00 96.56 136 ILE A N 1
ATOM 1074 C CA . ILE A 1 136 ? 6.607 -4.412 7.622 1.00 96.56 136 ILE A CA 1
ATOM 1075 C C . ILE A 1 136 ? 5.813 -5.658 7.224 1.00 96.56 136 ILE A C 1
ATOM 1077 O O . ILE A 1 136 ? 6.347 -6.767 7.264 1.00 96.56 136 ILE A O 1
ATOM 1081 N N . TYR A 1 137 ? 4.557 -5.473 6.822 1.00 91.38 137 TYR A N 1
ATOM 1082 C CA . TYR A 1 137 ? 3.652 -6.573 6.455 1.00 91.38 137 TYR A CA 1
ATOM 1083 C C . TYR A 1 137 ? 3.224 -6.551 4.985 1.00 91.38 137 TYR A C 1
ATOM 1085 O O . TYR A 1 137 ? 2.582 -7.493 4.528 1.00 91.38 137 TYR A O 1
ATOM 1093 N N . LYS A 1 138 ? 3.509 -5.450 4.284 1.00 93.06 138 LYS A N 1
ATOM 1094 C CA . LYS A 1 138 ? 3.085 -5.210 2.909 1.00 93.06 138 LYS A CA 1
ATOM 1095 C C . LYS A 1 138 ? 4.143 -4.417 2.162 1.00 93.06 138 LYS A C 1
ATOM 1097 O O . LYS A 1 138 ? 4.778 -3.526 2.733 1.00 93.06 138 LYS A O 1
ATOM 1102 N N . THR A 1 139 ? 4.287 -4.703 0.874 1.00 95.38 139 THR A N 1
ATOM 1103 C CA . THR A 1 139 ? 5.156 -3.948 -0.028 1.00 95.38 139 THR A CA 1
ATOM 1104 C C . THR A 1 139 ? 4.362 -3.356 -1.186 1.00 95.38 139 THR A C 1
ATOM 1106 O O . THR A 1 139 ? 3.514 -4.017 -1.784 1.00 95.38 139 THR A O 1
ATOM 1109 N N . VAL A 1 140 ? 4.635 -2.094 -1.500 1.00 91.62 140 VAL A N 1
ATOM 1110 C CA . VAL A 1 140 ? 4.127 -1.393 -2.679 1.00 91.62 140 VAL A CA 1
ATOM 1111 C C . VAL A 1 140 ? 5.323 -1.018 -3.539 1.00 91.62 140 VAL A C 1
ATOM 1113 O O . VAL A 1 140 ? 6.258 -0.397 -3.049 1.00 91.62 140 VAL A O 1
ATOM 1116 N N . VAL A 1 141 ? 5.316 -1.400 -4.808 1.00 89.69 141 VAL A N 1
ATOM 1117 C CA . VAL A 1 141 ? 6.412 -1.143 -5.741 1.00 89.69 141 VAL A CA 1
ATOM 1118 C C . VAL A 1 141 ? 5.901 -0.269 -6.875 1.00 89.69 141 VAL A C 1
ATOM 1120 O O . VAL A 1 141 ? 4.972 -0.662 -7.574 1.00 89.69 141 VAL A O 1
ATOM 1123 N N . GLY A 1 142 ? 6.515 0.896 -7.051 1.00 86.94 142 GLY A N 1
ATOM 1124 C CA . GLY A 1 142 ? 6.370 1.728 -8.240 1.00 86.94 142 GLY A CA 1
ATOM 1125 C C . GLY A 1 142 ? 7.467 1.388 -9.243 1.00 86.94 142 GLY A C 1
ATOM 1126 O O . GLY A 1 142 ? 8.648 1.486 -8.894 1.00 86.94 142 GLY A O 1
ATOM 1127 N N . ILE A 1 143 ? 7.090 0.987 -10.458 1.00 83.50 143 ILE A N 1
ATOM 1128 C CA . ILE A 1 143 ? 8.027 0.649 -11.540 1.00 83.50 143 ILE A CA 1
ATOM 1129 C C . ILE A 1 143 ? 7.839 1.550 -12.771 1.00 83.50 143 ILE A C 1
ATOM 1131 O O . ILE A 1 143 ? 6.699 1.863 -13.115 1.00 83.50 143 ILE A O 1
ATOM 1135 N N . PRO A 1 144 ? 8.925 1.923 -13.476 1.00 72.69 144 PRO A N 1
ATOM 1136 C CA . PRO A 1 144 ? 8.843 2.550 -14.788 1.00 72.69 144 PRO A CA 1
ATOM 1137 C C . PRO A 1 144 ? 8.603 1.446 -15.828 1.00 72.69 144 PRO A C 1
ATOM 1139 O O . PRO A 1 144 ? 9.542 0.932 -16.433 1.00 72.69 144 PRO A O 1
ATOM 1142 N N . GLY A 1 145 ? 7.357 0.986 -15.957 1.00 73.75 145 GLY A N 1
ATOM 1143 C CA . GLY A 1 145 ? 7.000 -0.111 -16.861 1.00 73.75 145 GLY A CA 1
ATOM 1144 C C . GLY A 1 145 ? 5.852 -0.978 -16.357 1.00 73.75 145 GLY A C 1
ATOM 1145 O O . GLY A 1 145 ? 5.052 -0.551 -15.528 1.00 73.75 145 GLY A O 1
ATOM 1146 N N . VAL A 1 146 ? 5.768 -2.211 -16.863 1.00 69.44 146 VAL A N 1
ATOM 1147 C CA . VAL A 1 146 ? 4.698 -3.163 -16.517 1.00 69.44 146 VAL A CA 1
ATOM 1148 C C . VAL A 1 146 ? 5.249 -4.525 -16.114 1.00 69.44 146 VAL A C 1
ATOM 1150 O O . VAL A 1 146 ? 6.269 -5.000 -16.625 1.00 69.44 146 VAL A O 1
ATOM 1153 N N . GLU A 1 147 ? 4.527 -5.176 -15.205 1.00 71.56 147 GLU A N 1
ATOM 1154 C CA . GLU A 1 147 ? 4.731 -6.577 -14.857 1.00 71.56 147 GLU A CA 1
ATOM 1155 C C . GLU A 1 147 ? 3.841 -7.458 -15.748 1.00 71.56 147 GLU A C 1
ATOM 1157 O O . GLU A 1 147 ? 2.612 -7.375 -15.704 1.00 71.56 147 GLU A O 1
ATOM 1162 N N . VAL A 1 148 ? 4.450 -8.357 -16.522 1.00 67.31 148 VAL A N 1
ATOM 1163 C CA . VAL A 1 148 ? 3.733 -9.363 -17.320 1.00 67.31 148 VAL A CA 1
ATOM 1164 C C . VAL A 1 148 ? 4.082 -10.738 -16.762 1.00 67.31 148 VAL A C 1
ATOM 1166 O O . VAL A 1 148 ? 5.248 -11.104 -16.640 1.00 67.31 148 VAL A O 1
ATOM 1169 N N . LYS A 1 149 ? 3.058 -11.506 -16.362 1.00 64.94 149 LYS A N 1
ATOM 1170 C CA . LYS A 1 149 ? 3.206 -12.873 -15.817 1.00 64.94 149 LYS A CA 1
ATOM 1171 C C . LYS A 1 149 ? 4.229 -12.988 -14.666 1.00 64.94 149 LYS A C 1
ATOM 1173 O O . LYS A 1 149 ? 4.943 -13.984 -14.566 1.00 64.94 149 LYS A O 1
ATOM 1178 N N . GLY A 1 150 ? 4.298 -11.983 -13.789 1.00 66.06 150 GLY A N 1
ATOM 1179 C CA . GLY A 1 150 ? 5.186 -11.989 -12.617 1.00 66.06 150 GLY A CA 1
ATOM 1180 C C . GLY A 1 150 ? 6.647 -11.622 -12.907 1.00 66.06 150 GLY A C 1
ATOM 1181 O O . GLY A 1 150 ? 7.513 -11.829 -12.054 1.00 66.06 150 GLY A O 1
ATOM 1182 N N . LYS A 1 151 ? 6.942 -11.127 -14.115 1.00 69.50 151 LYS A N 1
ATOM 1183 C CA . LYS A 1 151 ? 8.270 -10.663 -14.521 1.00 69.50 151 LYS A CA 1
ATOM 1184 C C . LYS A 1 151 ? 8.205 -9.223 -15.007 1.00 69.50 151 LYS A C 1
ATOM 1186 O O . LYS A 1 151 ? 7.241 -8.814 -15.655 1.00 69.50 151 LYS A O 1
ATOM 1191 N N . LEU A 1 152 ? 9.269 -8.475 -14.733 1.00 70.56 152 LEU A N 1
ATOM 1192 C CA . LEU A 1 152 ? 9.489 -7.179 -15.364 1.00 70.56 152 LEU A CA 1
ATOM 1193 C C . LEU A 1 152 ? 9.896 -7.390 -16.825 1.00 70.56 152 LEU A C 1
ATOM 1195 O O . LEU A 1 152 ? 11.036 -7.768 -17.102 1.00 70.56 152 LEU A O 1
ATOM 1199 N N . GLU A 1 153 ? 8.969 -7.188 -17.758 1.00 63.50 153 GLU A N 1
ATOM 1200 C CA . GLU A 1 153 ? 9.243 -7.382 -19.190 1.00 63.50 153 GLU A CA 1
ATOM 1201 C C . GLU A 1 153 ? 9.662 -6.086 -19.895 1.00 63.50 153 GLU A C 1
ATOM 1203 O O . GLU A 1 153 ? 10.513 -6.124 -20.786 1.00 63.50 153 GLU A O 1
ATOM 1208 N N . LEU A 1 154 ? 9.127 -4.942 -19.461 1.00 58.62 154 LEU A N 1
ATOM 1209 C CA . LEU A 1 154 ? 9.319 -3.646 -20.110 1.00 58.62 154 LEU A CA 1
ATOM 1210 C C . LEU A 1 154 ? 10.052 -2.672 -19.190 1.00 58.62 154 LEU A C 1
ATOM 1212 O O . LEU A 1 154 ? 9.427 -1.820 -18.571 1.00 58.62 154 LEU A O 1
ATOM 1216 N N . MET A 1 155 ? 11.373 -2.820 -19.102 1.00 62.81 155 MET A N 1
ATOM 1217 C CA . MET A 1 155 ? 12.248 -1.849 -18.447 1.00 62.81 155 MET A CA 1
ATOM 1218 C C . MET A 1 155 ? 13.542 -1.722 -19.251 1.00 62.81 155 MET A C 1
ATOM 1220 O O . MET A 1 155 ? 14.137 -2.742 -19.617 1.00 62.81 155 MET A O 1
ATOM 1224 N N . ASP A 1 156 ? 13.964 -0.492 -19.539 1.00 55.56 156 ASP A N 1
ATOM 1225 C CA . ASP A 1 156 ? 15.110 -0.231 -20.422 1.00 55.56 156 ASP A CA 1
ATOM 1226 C C . ASP A 1 156 ? 16.446 -0.525 -19.724 1.00 55.56 156 ASP A C 1
ATOM 1228 O O . ASP A 1 156 ? 17.453 -0.858 -20.356 1.00 55.56 156 ASP A O 1
ATOM 1232 N N . ALA A 1 157 ? 16.449 -0.538 -18.394 1.00 61.84 157 ALA A N 1
ATOM 1233 C CA . ALA A 1 157 ? 17.605 -0.935 -17.614 1.00 61.84 157 ALA A CA 1
ATOM 1234 C C . ALA A 1 157 ? 17.754 -2.467 -17.497 1.00 61.84 157 ALA A C 1
ATOM 1236 O O . ALA A 1 157 ? 17.060 -3.155 -16.739 1.00 61.84 157 ALA A O 1
ATOM 1237 N N . ALA A 1 158 ? 18.754 -2.992 -18.212 1.00 62.06 158 ALA A N 1
ATOM 1238 C CA . ALA A 1 158 ? 19.042 -4.421 -18.368 1.00 62.06 158 ALA A CA 1
ATOM 1239 C C . ALA A 1 158 ? 19.169 -5.216 -17.053 1.00 62.06 158 ALA A C 1
ATOM 1241 O O . ALA A 1 158 ? 18.832 -6.397 -17.026 1.00 62.06 158 ALA A O 1
ATOM 1242 N N . ALA A 1 159 ? 19.618 -4.586 -15.962 1.00 68.62 159 ALA A N 1
ATOM 1243 C CA . ALA A 1 159 ? 19.892 -5.255 -14.685 1.00 68.62 159 ALA A CA 1
ATOM 1244 C C . ALA A 1 159 ? 18.654 -5.892 -14.021 1.00 68.62 159 ALA A C 1
ATOM 1246 O O . ALA A 1 159 ? 18.796 -6.788 -13.189 1.00 68.62 159 ALA A O 1
ATOM 1247 N N . PHE A 1 160 ? 17.449 -5.446 -14.385 1.00 73.44 160 PHE A N 1
ATOM 1248 C CA . PHE A 1 160 ? 16.190 -5.934 -13.812 1.00 73.44 160 PHE A CA 1
ATOM 1249 C C . PHE A 1 160 ? 15.227 -6.514 -14.853 1.00 73.44 160 PHE A C 1
ATOM 1251 O O . PHE A 1 160 ? 14.149 -6.997 -14.500 1.00 73.44 160 PHE A O 1
ATOM 1258 N N . LYS A 1 161 ? 15.622 -6.537 -16.130 1.00 75.69 161 LYS A N 1
ATOM 1259 C CA . LYS A 1 161 ? 14.829 -7.162 -17.188 1.00 75.69 161 LYS A CA 1
ATOM 1260 C C . LYS A 1 161 ? 14.714 -8.668 -16.937 1.00 75.69 161 LYS A C 1
ATOM 1262 O O . LYS A 1 161 ? 15.711 -9.358 -16.749 1.00 75.69 161 LYS A O 1
ATOM 1267 N N . GLY A 1 162 ? 13.486 -9.183 -16.925 1.00 75.00 162 GLY A N 1
ATOM 1268 C CA . GLY A 1 162 ? 13.189 -10.593 -16.661 1.00 75.00 162 GLY A CA 1
ATOM 1269 C C . GLY A 1 162 ? 13.305 -11.018 -15.192 1.00 75.00 162 GLY A C 1
ATOM 1270 O O . GLY A 1 162 ? 13.095 -12.196 -14.893 1.00 75.00 162 GLY A O 1
ATOM 1271 N N . VAL A 1 163 ? 13.603 -10.092 -14.272 1.00 81.38 163 VAL A N 1
ATOM 1272 C CA . VAL A 1 163 ? 13.665 -10.380 -12.835 1.00 81.38 163 VAL A CA 1
ATOM 1273 C C . VAL A 1 163 ? 12.256 -10.573 -12.274 1.00 81.38 163 VAL A C 1
ATOM 1275 O O . VAL A 1 163 ? 11.344 -9.784 -12.526 1.00 81.38 163 VAL A O 1
ATOM 1278 N N . ALA A 1 164 ? 12.091 -11.623 -11.469 1.00 86.81 164 ALA A N 1
ATOM 1279 C CA . ALA A 1 164 ? 10.875 -11.894 -10.712 1.00 86.81 164 ALA A CA 1
ATOM 1280 C C . ALA A 1 164 ? 10.887 -11.104 -9.391 1.00 86.81 164 ALA A C 1
ATOM 1282 O O . ALA A 1 164 ? 11.130 -11.668 -8.321 1.00 86.81 164 ALA A O 1
ATOM 1283 N N . LEU A 1 165 ? 10.660 -9.785 -9.464 1.00 87.44 165 LEU A N 1
ATOM 1284 C CA . LEU A 1 165 ? 10.673 -8.902 -8.286 1.00 87.44 165 LEU A CA 1
ATOM 1285 C C . LEU A 1 165 ? 9.763 -9.416 -7.172 1.00 87.44 165 LEU A C 1
ATOM 1287 O O . LEU A 1 165 ? 10.169 -9.445 -6.011 1.00 87.44 165 LEU A O 1
ATOM 1291 N N . ARG A 1 166 ? 8.556 -9.862 -7.534 1.00 89.50 166 ARG A N 1
ATOM 1292 C CA . ARG A 1 166 ? 7.583 -10.401 -6.585 1.00 89.50 166 ARG A CA 1
ATOM 1293 C C . ARG A 1 166 ? 8.166 -11.547 -5.761 1.00 89.50 166 ARG A C 1
ATOM 1295 O O . ARG A 1 166 ? 7.995 -11.552 -4.551 1.00 89.50 166 ARG A O 1
ATOM 1302 N N . SER A 1 167 ? 8.891 -12.473 -6.388 1.00 90.94 167 SER A N 1
ATOM 1303 C CA . SER A 1 167 ? 9.515 -13.606 -5.693 1.00 90.94 167 SER A CA 1
ATOM 1304 C C . SER A 1 167 ? 10.623 -13.168 -4.736 1.00 90.94 167 SER A C 1
ATOM 1306 O O . SER A 1 167 ? 10.702 -13.687 -3.628 1.00 90.94 167 SER A O 1
ATOM 1308 N N . ILE A 1 168 ? 11.452 -12.199 -5.136 1.00 92.75 168 ILE A N 1
ATOM 1309 C CA . ILE A 1 168 ? 12.532 -11.678 -4.283 1.00 92.75 168 ILE A CA 1
ATOM 1310 C C . ILE A 1 168 ? 11.948 -10.962 -3.059 1.00 92.75 168 ILE A C 1
ATOM 1312 O O . ILE A 1 168 ? 12.386 -11.191 -1.936 1.00 92.75 168 ILE A O 1
ATOM 1316 N N . ILE A 1 169 ? 10.929 -10.123 -3.263 1.00 94.75 169 ILE A N 1
ATOM 1317 C CA . ILE A 1 169 ? 10.273 -9.382 -2.178 1.00 94.75 169 ILE A CA 1
ATOM 1318 C C . ILE A 1 169 ? 9.523 -10.330 -1.242 1.00 94.75 169 ILE A C 1
ATOM 1320 O O . ILE A 1 169 ? 9.606 -10.174 -0.026 1.00 94.75 169 ILE A O 1
ATOM 1324 N N . ALA A 1 170 ? 8.827 -11.326 -1.791 1.00 94.38 170 ALA A N 1
ATOM 1325 C CA . ALA A 1 170 ? 8.092 -12.318 -1.016 1.00 94.38 170 ALA A CA 1
ATOM 1326 C C . ALA A 1 170 ? 9.007 -13.103 -0.070 1.00 94.38 170 ALA A C 1
ATOM 1328 O O . ALA A 1 170 ? 8.667 -13.295 1.095 1.00 94.38 170 ALA A O 1
ATOM 1329 N N . ALA A 1 171 ? 10.190 -13.494 -0.554 1.00 94.50 171 ALA A N 1
ATOM 1330 C CA . ALA A 1 171 ? 11.159 -14.259 0.223 1.00 94.50 171 ALA A CA 1
ATOM 1331 C C . ALA A 1 171 ? 11.720 -13.490 1.433 1.00 94.50 171 ALA A C 1
ATOM 1333 O O . ALA A 1 171 ? 12.024 -14.106 2.452 1.00 94.50 171 ALA A O 1
ATOM 1334 N N . GLU A 1 172 ? 11.858 -12.164 1.332 1.00 95.19 172 GLU A N 1
ATOM 1335 C CA . GLU A 1 172 ? 12.497 -11.349 2.376 1.00 95.19 172 GLU A CA 1
ATOM 1336 C C . GLU A 1 172 ? 11.499 -10.559 3.241 1.00 95.19 172 GLU A C 1
ATOM 1338 O O . GLU A 1 172 ? 11.783 -10.287 4.406 1.00 95.19 172 GLU A O 1
ATOM 1343 N N . ILE A 1 173 ? 10.338 -10.165 2.701 1.00 94.69 173 ILE A N 1
ATOM 1344 C CA . ILE A 1 173 ? 9.384 -9.263 3.370 1.00 94.69 173 ILE A CA 1
ATOM 1345 C C . ILE A 1 173 ? 8.059 -9.961 3.701 1.00 94.69 173 ILE A C 1
ATOM 1347 O O . ILE A 1 173 ? 7.751 -10.160 4.880 1.00 94.69 173 ILE A O 1
ATOM 1351 N N . SER A 1 174 ? 7.248 -10.235 2.671 1.00 91.00 174 SER A N 1
ATOM 1352 C CA . SER A 1 174 ? 5.884 -10.781 2.754 1.00 91.00 174 SER A CA 1
ATOM 1353 C C . SER A 1 174 ? 5.305 -11.021 1.357 1.00 91.00 174 SER A C 1
ATOM 1355 O O . SER A 1 174 ? 5.628 -10.271 0.437 1.00 91.00 174 SER A O 1
ATOM 1357 N N . ASP A 1 175 ? 4.342 -11.934 1.225 1.00 88.94 175 ASP A N 1
ATOM 1358 C CA . ASP A 1 175 ? 3.618 -12.182 -0.036 1.00 88.94 175 ASP A CA 1
ATOM 1359 C C . ASP A 1 175 ? 2.611 -11.076 -0.425 1.00 88.94 175 ASP A C 1
ATOM 1361 O O . ASP A 1 175 ? 2.138 -11.016 -1.564 1.00 88.94 175 ASP A O 1
ATOM 1365 N N . GLU A 1 176 ? 2.294 -10.163 0.498 1.00 91.56 176 GLU A N 1
ATOM 1366 C CA . GLU A 1 176 ? 1.395 -9.028 0.269 1.00 91.56 176 GLU A CA 1
ATOM 1367 C C . GLU A 1 176 ? 2.104 -7.920 -0.523 1.00 91.56 176 GLU A C 1
ATOM 1369 O O . GLU A 1 176 ? 2.614 -6.943 0.030 1.00 91.56 176 GLU A O 1
ATOM 1374 N N . ILE A 1 177 ? 2.151 -8.084 -1.847 1.00 90.75 177 ILE A N 1
ATOM 1375 C CA . ILE A 1 177 ? 2.899 -7.199 -2.750 1.00 90.75 177 ILE A CA 1
ATOM 1376 C C . ILE A 1 177 ? 1.970 -6.600 -3.804 1.00 90.75 177 ILE A C 1
ATOM 1378 O O . ILE A 1 177 ? 1.308 -7.318 -4.564 1.00 90.75 177 ILE A O 1
ATOM 1382 N N . ILE A 1 178 ? 1.976 -5.274 -3.887 1.00 86.56 178 ILE A N 1
ATOM 1383 C CA . ILE A 1 178 ? 1.372 -4.497 -4.970 1.00 86.56 178 ILE A CA 1
ATOM 1384 C C . ILE A 1 178 ? 2.505 -3.963 -5.841 1.00 86.56 178 ILE A C 1
ATOM 1386 O O . ILE A 1 178 ? 3.440 -3.368 -5.318 1.00 86.56 178 ILE A O 1
ATOM 1390 N N . ILE A 1 179 ? 2.420 -4.181 -7.149 1.00 85.81 179 ILE A N 1
ATOM 1391 C CA . ILE A 1 179 ? 3.351 -3.627 -8.133 1.00 85.81 179 ILE A CA 1
ATOM 1392 C C . ILE A 1 179 ? 2.496 -2.832 -9.103 1.00 85.81 179 ILE A C 1
ATOM 1394 O O . ILE A 1 179 ? 1.557 -3.386 -9.665 1.00 85.81 179 ILE A O 1
ATOM 1398 N N . GLU A 1 180 ? 2.783 -1.545 -9.244 1.00 83.06 180 GLU A N 1
ATOM 1399 C CA . GLU A 1 180 ? 2.034 -0.642 -10.111 1.00 83.06 180 GLU A CA 1
ATOM 1400 C C . GLU A 1 180 ? 2.992 0.276 -10.872 1.00 83.06 180 GLU A C 1
ATOM 1402 O O . GLU A 1 180 ? 4.098 0.584 -10.420 1.00 83.06 180 GLU A O 1
ATOM 1407 N N . ASN A 1 181 ? 2.547 0.710 -12.045 1.00 78.69 181 ASN A N 1
ATOM 1408 C CA . ASN A 1 181 ? 3.223 1.714 -12.857 1.00 78.69 181 ASN A CA 1
ATOM 1409 C C . ASN A 1 181 ? 2.994 3.123 -12.263 1.00 78.69 181 ASN A C 1
ATOM 1411 O O . ASN A 1 181 ? 1.960 3.379 -11.636 1.00 78.69 181 ASN A O 1
ATOM 1415 N N . ASP A 1 182 ? 3.945 4.037 -12.451 1.00 74.62 182 ASP A N 1
ATOM 1416 C CA . ASP A 1 182 ? 3.885 5.414 -11.952 1.00 74.62 182 ASP A CA 1
ATOM 1417 C C . ASP A 1 182 ? 2.692 6.218 -12.498 1.00 74.62 182 ASP A C 1
ATOM 1419 O O . ASP A 1 182 ? 2.025 6.910 -11.725 1.00 74.62 182 ASP A O 1
ATOM 1423 N N . VAL A 1 183 ? 2.345 6.060 -13.777 1.00 77.31 183 VAL A N 1
ATOM 1424 C CA . VAL A 1 183 ? 1.157 6.673 -14.397 1.00 77.31 183 VAL A CA 1
ATOM 1425 C C . VAL A 1 183 ? -0.124 6.167 -13.740 1.00 77.31 183 VAL A C 1
ATOM 1427 O O . VAL A 1 183 ? -0.987 6.957 -13.353 1.00 77.31 183 VAL A O 1
ATOM 1430 N N . ASN A 1 184 ? -0.234 4.853 -13.546 1.00 80.12 184 ASN A N 1
ATOM 1431 C CA . ASN A 1 184 ? -1.392 4.232 -12.904 1.00 80.12 184 ASN A CA 1
ATOM 1432 C C . ASN A 1 184 ? -1.567 4.715 -11.458 1.00 80.12 184 ASN A C 1
ATOM 1434 O O . ASN A 1 184 ? -2.677 5.049 -11.036 1.00 80.12 184 ASN A O 1
ATOM 1438 N N . ALA A 1 185 ? -0.466 4.787 -10.709 1.00 77.44 185 ALA A N 1
ATOM 1439 C CA . ALA A 1 185 ? -0.463 5.288 -9.342 1.00 77.44 185 ALA A CA 1
ATOM 1440 C C . ALA A 1 185 ? -0.855 6.773 -9.274 1.00 77.44 185 ALA A C 1
ATOM 1442 O O . ALA A 1 185 ? -1.612 7.161 -8.383 1.00 77.44 185 ALA A O 1
ATOM 1443 N N . ALA A 1 186 ? -0.391 7.592 -10.224 1.00 78.12 186 ALA A N 1
ATOM 1444 C CA . ALA A 1 186 ? -0.727 9.009 -10.287 1.00 78.12 186 ALA A CA 1
ATOM 1445 C C . ALA A 1 186 ? -2.223 9.234 -10.540 1.00 78.12 186 ALA A C 1
ATOM 1447 O O . ALA A 1 186 ? -2.844 10.029 -9.847 1.00 78.12 186 ALA A O 1
ATOM 1448 N N . VAL A 1 187 ? -2.856 8.515 -11.471 1.00 81.00 187 VAL A N 1
ATOM 1449 C CA . VAL A 1 187 ? -4.286 8.744 -11.771 1.00 81.00 187 VAL A CA 1
ATOM 1450 C C . VAL A 1 187 ? -5.199 8.436 -10.587 1.00 81.00 187 VAL A C 1
ATOM 1452 O O . VAL A 1 187 ? -6.203 9.123 -10.394 1.00 81.00 187 VAL A O 1
ATOM 1455 N N . MET A 1 188 ? -4.826 7.475 -9.738 1.00 76.00 188 MET A N 1
ATOM 1456 C CA . MET A 1 188 ? -5.576 7.171 -8.517 1.00 76.00 188 MET A CA 1
ATOM 1457 C C . MET A 1 188 ? -5.667 8.363 -7.548 1.00 76.00 188 MET A C 1
ATOM 1459 O O . MET A 1 188 ? -6.614 8.415 -6.766 1.00 76.00 188 MET A O 1
ATOM 1463 N N . THR A 1 189 ? -4.740 9.328 -7.599 1.00 71.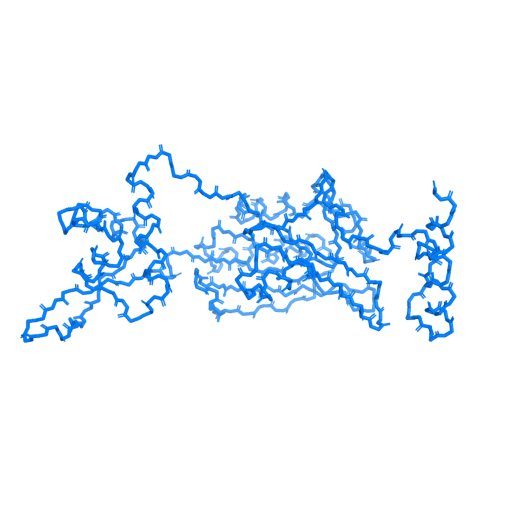69 189 THR A N 1
ATOM 1464 C CA . THR A 1 189 ? -4.775 10.528 -6.741 1.00 71.69 189 THR A CA 1
ATOM 1465 C C . THR A 1 189 ? -5.575 11.688 -7.342 1.00 71.69 189 THR A C 1
ATOM 1467 O O . THR A 1 189 ? -5.973 12.589 -6.608 1.00 71.69 189 THR A O 1
ATOM 1470 N N . TYR A 1 190 ? -5.870 11.661 -8.646 1.00 70.50 190 TYR A N 1
ATOM 1471 C CA . TYR A 1 190 ? -6.620 12.713 -9.353 1.00 70.50 190 TYR A CA 1
ATOM 1472 C C . TYR A 1 190 ? -8.135 12.488 -9.392 1.00 70.50 190 TYR A C 1
ATOM 1474 O O . TYR A 1 190 ? -8.868 13.262 -10.012 1.00 70.50 190 TYR A O 1
ATOM 1482 N N . ARG A 1 191 ? -8.636 11.439 -8.739 1.00 69.19 191 ARG A N 1
ATOM 1483 C CA . ARG A 1 191 ? -10.063 11.130 -8.732 1.00 69.19 191 ARG A CA 1
ATOM 1484 C C . ARG A 1 191 ? -10.834 12.120 -7.852 1.00 69.19 191 ARG A C 1
ATOM 1486 O O . ARG A 1 191 ? -10.909 11.963 -6.642 1.00 69.19 191 ARG A O 1
ATOM 1493 N N . GLN A 1 192 ? -11.431 13.122 -8.490 1.00 64.19 192 GLN A N 1
ATOM 1494 C CA . GLN A 1 192 ? -12.382 14.065 -7.888 1.00 64.19 192 GLN A CA 1
ATOM 1495 C C . GLN A 1 192 ? -13.803 13.472 -7.910 1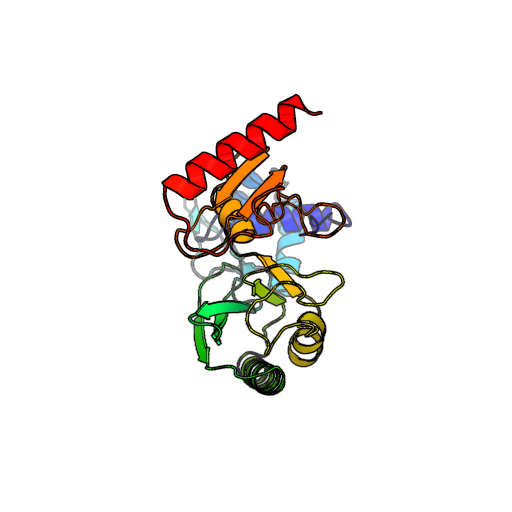.00 64.19 192 GLN A C 1
ATOM 1497 O O . GLN A 1 192 ? -14.650 13.929 -8.672 1.00 64.19 192 GLN A O 1
ATOM 1502 N N . ASP A 1 193 ? -14.033 12.377 -7.178 1.00 70.94 193 ASP A N 1
ATOM 1503 C CA . ASP A 1 193 ? -15.327 11.667 -7.051 1.00 70.94 193 ASP A CA 1
ATOM 1504 C C . ASP A 1 193 ? -15.948 11.103 -8.346 1.00 70.94 193 ASP A C 1
ATOM 1506 O O . ASP A 1 193 ? -17.006 10.470 -8.326 1.00 70.94 193 ASP A O 1
ATOM 1510 N N . ALA A 1 194 ? -15.281 11.261 -9.488 1.00 78.75 194 ALA A N 1
ATOM 1511 C CA . ALA A 1 194 ? -15.749 10.727 -10.755 1.00 78.75 194 ALA A CA 1
ATOM 1512 C C . ALA A 1 194 ? -15.777 9.187 -10.747 1.00 78.75 194 ALA A C 1
ATOM 1514 O O . ALA A 1 194 ? -14.852 8.514 -10.278 1.00 78.75 194 ALA A O 1
ATOM 1515 N N . ALA A 1 195 ? -16.847 8.626 -11.318 1.00 83.94 195 ALA A N 1
ATOM 1516 C CA . ALA A 1 195 ? -17.012 7.182 -11.474 1.00 83.94 195 ALA A CA 1
ATOM 1517 C C . ALA A 1 195 ? -16.042 6.586 -12.503 1.00 83.94 195 ALA A C 1
ATOM 1519 O O . ALA A 1 195 ? -15.709 5.409 -12.414 1.00 83.94 195 ALA A O 1
ATOM 1520 N N . ILE A 1 196 ? -15.597 7.375 -13.482 1.00 88.50 196 ILE A N 1
ATOM 1521 C CA . ILE A 1 196 ? -14.597 6.974 -14.470 1.00 88.50 196 ILE A CA 1
ATOM 1522 C C . ILE A 1 196 ? -13.613 8.128 -14.633 1.00 88.50 196 ILE A C 1
ATOM 1524 O O . ILE A 1 196 ? -14.028 9.263 -14.861 1.00 88.50 196 ILE A O 1
ATOM 1528 N N . VAL A 1 197 ? -12.320 7.833 -14.533 1.00 87.38 197 VAL A N 1
ATOM 1529 C CA . VAL A 1 197 ? -11.236 8.794 -14.763 1.00 87.38 197 VAL A CA 1
ATOM 1530 C C . VAL A 1 197 ? -10.281 8.196 -15.779 1.00 87.38 197 VAL A C 1
ATOM 1532 O O . VAL A 1 197 ? -9.756 7.108 -15.567 1.00 87.38 197 VAL A O 1
ATOM 1535 N N . ALA A 1 198 ? -10.044 8.909 -16.873 1.00 87.06 198 ALA A N 1
ATOM 1536 C CA . ALA A 1 198 ? -8.984 8.595 -17.819 1.00 87.06 198 ALA A CA 1
ATOM 1537 C C . ALA A 1 198 ? -7.940 9.707 -17.757 1.00 87.06 198 ALA A C 1
ATOM 1539 O O . ALA A 1 198 ? -8.301 10.885 -17.758 1.00 87.06 198 ALA A O 1
ATOM 1540 N N . ALA A 1 199 ? -6.661 9.348 -17.726 1.00 82.06 199 ALA A N 1
ATOM 1541 C CA . ALA A 1 199 ? -5.588 10.316 -17.894 1.00 82.06 199 ALA A CA 1
ATOM 1542 C C . ALA A 1 199 ? -4.582 9.831 -18.928 1.00 82.06 199 ALA A C 1
ATOM 1544 O O . ALA A 1 199 ? -4.374 8.630 -19.110 1.00 82.06 199 ALA A O 1
ATOM 1545 N N . ILE A 1 200 ? -3.949 10.801 -19.574 1.00 82.19 200 ILE A N 1
ATOM 1546 C CA . ILE A 1 200 ? -2.823 10.599 -20.472 1.00 82.19 200 ILE A CA 1
ATOM 1547 C C . ILE A 1 200 ? -1.653 11.362 -19.863 1.00 82.19 200 ILE A C 1
ATOM 1549 O O . ILE A 1 200 ? -1.754 12.558 -19.587 1.00 82.19 200 ILE A O 1
ATOM 1553 N N . TYR A 1 201 ? -0.557 10.654 -19.633 1.00 75.56 201 TYR A N 1
ATOM 1554 C CA . TYR A 1 201 ? 0.711 11.197 -19.189 1.00 75.56 201 TYR A CA 1
ATOM 1555 C C . TYR A 1 201 ? 1.660 11.274 -20.384 1.00 75.56 201 TYR A C 1
ATOM 1557 O O . TYR A 1 201 ? 1.965 10.260 -21.009 1.00 75.56 201 TYR A O 1
ATOM 1565 N N . PHE A 1 202 ? 2.107 12.485 -20.714 1.00 74.00 202 PHE A N 1
ATOM 1566 C CA . PHE A 1 202 ? 2.949 12.750 -21.881 1.00 74.00 202 PHE A CA 1
ATOM 1567 C C . PHE A 1 202 ? 4.235 13.479 -21.450 1.00 74.00 202 PHE A C 1
ATOM 1569 O O . PHE A 1 202 ? 4.310 14.705 -21.542 1.00 74.00 202 PHE A O 1
ATOM 1576 N N . PRO A 1 203 ? 5.224 12.760 -20.891 1.00 67.88 203 PRO A N 1
ATOM 1577 C CA . PRO A 1 203 ? 6.491 13.357 -20.484 1.00 67.88 203 PRO A CA 1
ATOM 1578 C C . PRO A 1 203 ? 7.354 13.719 -21.698 1.00 67.88 203 PRO A C 1
ATOM 1580 O O . PRO A 1 203 ? 7.329 13.038 -22.717 1.00 67.88 203 PRO A O 1
ATOM 1583 N N . GLU A 1 204 ? 8.175 14.765 -21.578 1.00 65.75 204 GLU A N 1
ATOM 1584 C CA . GLU A 1 204 ? 9.052 15.203 -22.677 1.00 65.75 204 GLU A CA 1
ATOM 1585 C C . GLU A 1 204 ? 10.122 14.159 -23.032 1.00 65.75 204 GLU A C 1
ATOM 1587 O O . GLU A 1 204 ? 10.472 14.000 -24.198 1.00 65.75 204 GLU A O 1
ATOM 1592 N N . LEU A 1 205 ? 10.641 13.449 -22.026 1.00 66.69 205 LEU A N 1
ATOM 1593 C CA . LEU A 1 205 ? 11.824 12.590 -22.151 1.00 66.69 205 LEU A CA 1
ATOM 1594 C C . LEU A 1 205 ? 11.515 11.093 -22.279 1.00 66.69 205 LEU A C 1
ATOM 1596 O O . LEU A 1 205 ? 12.431 10.317 -22.538 1.00 66.69 205 LEU A O 1
ATOM 1600 N N . PHE A 1 206 ? 10.262 10.681 -22.089 1.00 70.12 206 PHE A N 1
ATOM 1601 C CA . PHE A 1 206 ? 9.877 9.269 -22.036 1.00 70.12 206 PHE A CA 1
ATOM 1602 C C . PHE A 1 206 ? 8.646 9.005 -22.912 1.00 70.12 206 PHE A C 1
ATOM 1604 O O . PHE A 1 206 ? 7.924 9.946 -23.249 1.00 70.12 206 PHE A O 1
ATOM 1611 N N . PRO A 1 207 ? 8.380 7.742 -23.288 1.00 73.94 207 PRO A N 1
ATOM 1612 C CA . PRO A 1 207 ? 7.164 7.401 -24.008 1.00 73.94 207 PRO A CA 1
ATOM 1613 C C . PRO A 1 207 ? 5.898 7.781 -23.229 1.00 73.94 207 PRO A C 1
ATOM 1615 O O . PRO A 1 207 ? 5.898 7.741 -21.995 1.00 73.94 207 PRO A O 1
ATOM 1618 N N . PRO A 1 208 ? 4.800 8.115 -23.924 1.00 77.56 208 PRO A N 1
ATOM 1619 C CA . PRO A 1 208 ? 3.555 8.453 -23.267 1.00 77.56 208 PRO A CA 1
ATOM 1620 C C . PRO A 1 208 ? 2.896 7.216 -22.657 1.00 77.56 208 PRO A C 1
ATOM 1622 O O . PRO A 1 208 ? 2.997 6.101 -23.177 1.00 77.56 208 PRO A O 1
ATOM 1625 N N . G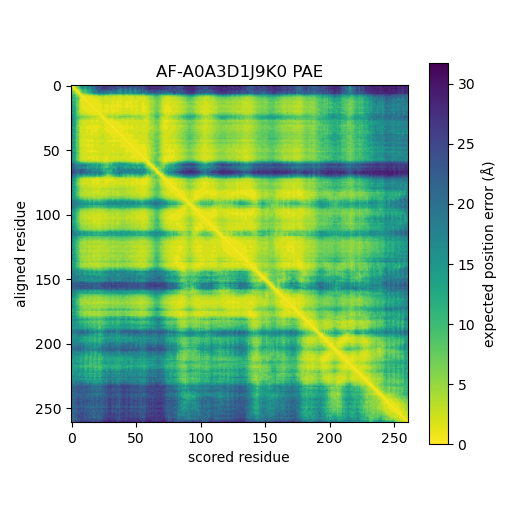LY A 1 209 ? 2.180 7.443 -21.563 1.00 81.44 209 GLY A N 1
ATOM 1626 C CA . GLY A 1 209 ? 1.364 6.451 -20.881 1.00 81.44 209 GLY A CA 1
ATOM 1627 C C . GLY A 1 209 ? -0.064 6.951 -20.722 1.00 81.44 209 GLY A C 1
ATOM 1628 O O . GLY A 1 209 ? -0.341 8.147 -20.779 1.00 81.44 209 GLY A O 1
ATOM 1629 N N . ALA A 1 210 ? -0.991 6.037 -20.507 1.00 87.12 210 ALA A N 1
ATOM 1630 C CA . ALA A 1 210 ? -2.353 6.357 -20.124 1.00 87.12 210 ALA A CA 1
ATOM 1631 C C . ALA A 1 210 ? -2.775 5.476 -18.953 1.00 87.12 210 ALA A C 1
ATOM 1633 O O . ALA A 1 210 ? -2.183 4.433 -18.701 1.00 87.12 210 ALA A O 1
ATOM 1634 N N . ALA A 1 211 ? -3.810 5.890 -18.239 1.00 87.69 211 ALA A N 1
ATOM 1635 C CA . ALA A 1 211 ? -4.452 5.047 -17.248 1.00 87.69 211 ALA A CA 1
ATOM 1636 C C . ALA A 1 211 ? -5.953 5.309 -17.246 1.00 87.69 211 ALA A C 1
ATOM 1638 O O . ALA A 1 211 ? -6.414 6.418 -17.524 1.00 87.69 211 ALA A O 1
ATOM 1639 N N . LEU A 1 212 ? -6.708 4.264 -16.925 1.00 88.81 212 LEU A N 1
ATOM 1640 C CA . LEU A 1 212 ? -8.157 4.303 -16.809 1.00 88.81 212 LEU A CA 1
ATOM 1641 C C . LEU A 1 212 ? -8.542 3.750 -15.440 1.00 88.81 212 LEU A C 1
ATOM 1643 O O . LEU A 1 212 ? -8.131 2.654 -15.073 1.00 88.81 212 LEU A O 1
ATOM 1647 N N . VAL A 1 213 ? -9.348 4.495 -14.697 1.00 87.12 213 VAL A N 1
ATOM 1648 C CA . VAL A 1 213 ? -9.927 4.096 -13.414 1.00 87.12 213 VAL A CA 1
ATOM 1649 C C . VAL A 1 213 ? -11.438 4.020 -13.587 1.00 87.12 213 VAL A C 1
ATOM 1651 O O . VAL A 1 213 ? -12.047 4.949 -14.111 1.00 87.12 213 VAL A O 1
ATOM 1654 N N . ILE A 1 214 ? -12.039 2.910 -13.163 1.00 87.31 214 ILE A N 1
ATOM 1655 C CA . ILE A 1 214 ? -13.483 2.662 -13.160 1.00 87.31 214 ILE A CA 1
ATOM 1656 C C . ILE A 1 214 ? -13.890 2.332 -11.721 1.00 87.31 214 ILE A C 1
ATOM 1658 O O . ILE A 1 214 ? -13.444 1.338 -11.145 1.00 87.31 214 ILE A O 1
ATOM 1662 N N . GLY A 1 215 ? -14.735 3.172 -11.126 1.00 84.50 215 GLY A N 1
ATOM 1663 C CA . GLY A 1 215 ? -15.028 3.144 -9.696 1.00 84.50 215 GLY A CA 1
ATOM 1664 C C . GLY A 1 215 ? -13.747 3.332 -8.882 1.00 84.50 215 GLY A C 1
ATOM 1665 O O . GLY A 1 215 ? -12.990 4.270 -9.116 1.00 84.50 215 GLY A O 1
ATOM 1666 N N . ASP A 1 216 ? -13.481 2.404 -7.963 1.00 76.81 216 ASP A N 1
ATOM 1667 C CA . ASP A 1 216 ? -12.278 2.398 -7.116 1.00 76.81 216 ASP A CA 1
ATOM 1668 C C . ASP A 1 216 ? -11.148 1.527 -7.703 1.00 76.81 216 ASP A C 1
ATOM 1670 O O . ASP A 1 216 ? -10.210 1.128 -7.001 1.00 76.81 216 ASP A O 1
ATOM 1674 N N . HIS A 1 217 ? -11.255 1.161 -8.983 1.00 82.69 217 HIS A N 1
ATOM 1675 C CA . HIS A 1 217 ? -10.398 0.164 -9.607 1.00 82.69 217 HIS A CA 1
ATOM 1676 C C . HIS A 1 217 ? -9.701 0.702 -10.845 1.00 82.69 217 HIS A C 1
ATOM 1678 O O . HIS A 1 217 ? -10.330 1.158 -11.795 1.00 82.69 217 HIS A O 1
ATOM 1684 N N . LEU A 1 218 ? -8.383 0.550 -10.864 1.00 84.50 218 LEU A N 1
ATOM 1685 C CA . LEU A 1 218 ? -7.605 0.684 -12.080 1.00 84.50 218 LEU A CA 1
ATOM 1686 C C . LEU A 1 218 ? -8.024 -0.401 -13.085 1.00 84.50 218 LEU A C 1
ATOM 1688 O O . LEU A 1 218 ? -8.031 -1.594 -12.769 1.00 84.50 218 LEU A O 1
ATOM 1692 N N . PHE A 1 219 ? -8.359 0.015 -14.299 1.00 87.62 219 PHE A N 1
ATOM 1693 C CA . PHE A 1 219 ? -8.597 -0.867 -15.426 1.00 87.62 219 PHE A CA 1
ATOM 1694 C C . PHE A 1 219 ? -7.254 -1.261 -16.050 1.00 87.62 219 PHE A C 1
ATOM 1696 O O . PHE A 1 219 ? -6.632 -0.490 -16.777 1.00 87.62 219 PHE A O 1
ATOM 1703 N N . THR A 1 220 ? -6.812 -2.483 -15.759 1.00 81.44 220 THR A N 1
ATOM 1704 C CA . THR A 1 220 ? -5.502 -3.014 -16.174 1.00 81.44 220 THR A CA 1
ATOM 1705 C C . THR A 1 220 ? -5.546 -3.806 -17.486 1.00 81.44 220 THR A C 1
ATOM 1707 O O . THR A 1 220 ? -4.510 -4.049 -18.107 1.00 81.44 220 THR A O 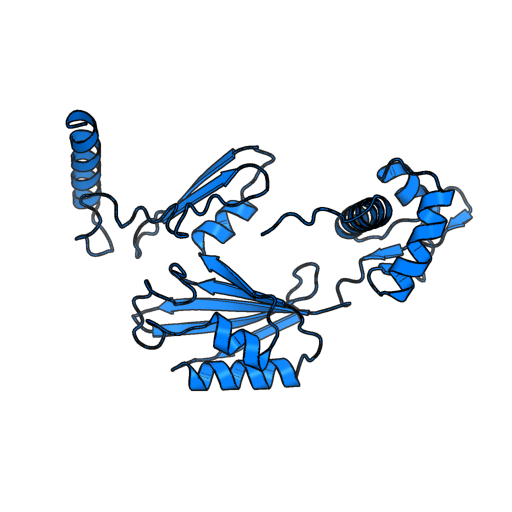1
ATOM 1710 N N . GLY A 1 221 ? -6.738 -4.186 -17.957 1.00 81.06 221 GLY A N 1
ATOM 1711 C CA . GLY A 1 221 ? -6.905 -5.088 -19.099 1.00 81.06 221 GLY A CA 1
ATOM 1712 C C . GLY A 1 221 ? -6.440 -6.523 -18.799 1.00 81.06 221 GLY A C 1
ATOM 1713 O O . GLY A 1 221 ? -5.906 -6.819 -17.733 1.00 81.06 221 GLY A O 1
ATOM 1714 N N . ALA A 1 222 ? -6.633 -7.443 -19.750 1.00 77.25 222 ALA A N 1
ATOM 1715 C CA . ALA A 1 222 ? -6.382 -8.876 -19.533 1.00 77.25 222 ALA A CA 1
ATOM 1716 C C . ALA A 1 222 ? -4.911 -9.221 -19.208 1.00 77.25 222 ALA A C 1
ATOM 1718 O O . ALA A 1 222 ? -4.654 -10.194 -18.506 1.00 77.25 222 ALA A O 1
ATOM 1719 N N . ASN A 1 223 ? -3.963 -8.411 -19.694 1.00 72.94 223 ASN A N 1
ATOM 1720 C CA . ASN A 1 223 ? -2.520 -8.655 -19.575 1.00 72.94 223 ASN A CA 1
ATOM 1721 C C . ASN A 1 223 ? -1.766 -7.565 -18.794 1.00 72.94 223 ASN A C 1
ATOM 1723 O O . ASN A 1 223 ? -0.547 -7.508 -18.887 1.00 72.94 223 ASN A O 1
ATOM 1727 N N . GLN A 1 224 ? -2.459 -6.691 -18.053 1.00 75.44 224 GLN A N 1
ATOM 1728 C CA . GLN A 1 224 ? -1.844 -5.536 -17.367 1.00 75.44 224 GLN A CA 1
ATOM 1729 C C . GLN A 1 224 ? -1.174 -4.514 -18.309 1.00 75.44 224 GLN A C 1
ATOM 1731 O O . GLN A 1 224 ? -0.301 -3.765 -17.891 1.00 75.44 224 GLN A O 1
ATOM 1736 N N . MET A 1 225 ? -1.588 -4.483 -19.580 1.00 74.69 225 MET A N 1
ATOM 1737 C CA . MET A 1 225 ? -1.057 -3.574 -20.610 1.00 74.69 225 MET A CA 1
ATOM 1738 C C . MET A 1 225 ? -2.015 -2.428 -20.960 1.00 74.69 225 MET A C 1
ATOM 1740 O O . MET A 1 225 ? -1.789 -1.697 -21.923 1.00 74.69 225 MET A O 1
ATOM 1744 N N . SER A 1 226 ? -3.125 -2.288 -20.230 1.00 82.94 226 SER A N 1
ATOM 1745 C CA . SER A 1 226 ? -4.006 -1.134 -20.403 1.00 82.94 226 SER A CA 1
ATOM 1746 C C . SER A 1 226 ? -3.217 0.149 -20.164 1.00 82.94 226 SER A C 1
ATOM 1748 O O . SER A 1 226 ? -2.566 0.283 -19.132 1.00 82.94 226 SER A O 1
ATOM 1750 N N . GLY A 1 227 ? -3.284 1.071 -21.125 1.00 80.94 227 GLY A N 1
ATOM 1751 C CA . GLY A 1 227 ? -2.609 2.358 -21.021 1.00 80.94 227 GLY A CA 1
ATOM 1752 C C . GLY A 1 227 ? -1.182 2.414 -21.570 1.00 80.94 227 GLY A C 1
ATOM 1753 O O . GLY A 1 227 ? -0.607 3.498 -21.625 1.00 80.94 227 GLY A O 1
ATOM 1754 N N . GLU A 1 228 ? -0.628 1.305 -22.070 1.00 80.69 228 GLU A N 1
ATOM 1755 C CA . GLU A 1 228 ? 0.684 1.273 -22.736 1.00 80.69 228 GLU A CA 1
ATOM 1756 C C . GLU A 1 228 ? 0.616 1.839 -24.170 1.00 80.69 228 GLU A C 1
ATOM 1758 O O . GLU A 1 228 ? 0.883 1.158 -25.163 1.00 80.69 228 GLU A O 1
ATOM 1763 N N . ILE A 1 229 ?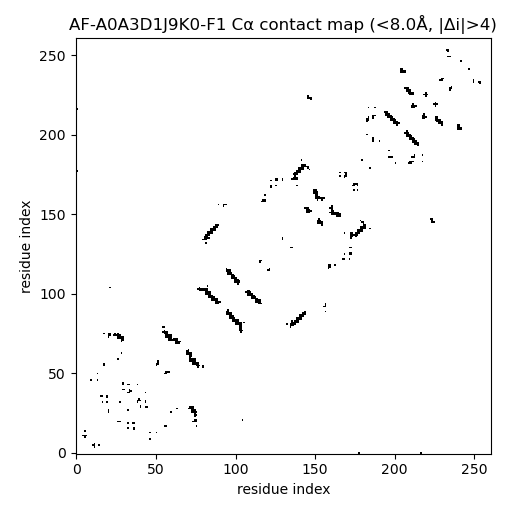 0.238 3.113 -24.292 1.00 78.94 229 ILE A N 1
ATOM 1764 C CA . ILE A 1 229 ? -0.005 3.794 -25.573 1.00 78.94 229 ILE A CA 1
ATOM 1765 C C . ILE A 1 229 ? 1.264 4.022 -26.406 1.00 78.94 229 ILE A C 1
ATOM 1767 O O . ILE A 1 229 ? 1.167 4.351 -27.586 1.00 78.94 229 ILE A O 1
ATOM 1771 N N . LYS A 1 230 ? 2.453 3.765 -25.847 1.00 73.94 230 LYS A N 1
ATOM 1772 C CA . LYS A 1 230 ? 3.707 3.700 -26.614 1.00 73.94 230 LYS A CA 1
ATOM 1773 C C . LYS A 1 230 ? 3.710 2.615 -27.698 1.00 73.94 230 LYS A C 1
ATOM 1775 O O . LYS A 1 230 ? 4.478 2.718 -28.642 1.00 73.94 230 LYS A O 1
ATOM 1780 N N . TYR A 1 231 ? 2.858 1.594 -27.574 1.00 73.81 231 TYR A N 1
ATOM 1781 C CA . TYR A 1 231 ? 2.702 0.534 -28.579 1.00 73.81 231 TYR A CA 1
ATOM 1782 C C . TYR A 1 231 ? 1.591 0.807 -29.590 1.00 73.81 231 TYR A C 1
ATOM 1784 O O . TYR A 1 231 ? 1.226 -0.087 -30.357 1.00 73.81 231 TYR A O 1
ATOM 1792 N N . LEU A 1 232 ? 1.015 2.013 -29.593 1.00 71.31 232 LEU A N 1
ATOM 1793 C CA . LEU A 1 232 ? 0.120 2.397 -30.674 1.00 71.31 232 LEU A CA 1
ATOM 1794 C C . LEU A 1 232 ? 0.878 2.362 -32.011 1.00 71.31 232 LEU A C 1
ATOM 1796 O O . LEU A 1 232 ? 2.076 2.667 -32.043 1.00 71.31 232 LEU A O 1
ATOM 1800 N N . PRO A 1 233 ? 0.195 2.021 -33.118 1.00 67.06 233 PRO A N 1
ATOM 1801 C CA . PRO A 1 233 ? 0.790 2.078 -34.444 1.00 67.06 233 PRO A CA 1
ATOM 1802 C C . PRO A 1 233 ? 1.498 3.415 -34.666 1.00 67.06 233 PRO A C 1
ATOM 1804 O O . PRO A 1 233 ? 0.957 4.468 -34.329 1.00 67.06 233 PRO A O 1
ATOM 1807 N N . HIS A 1 234 ? 2.706 3.362 -35.227 1.00 68.31 234 HIS A N 1
ATOM 1808 C CA . HIS A 1 234 ? 3.578 4.513 -35.477 1.00 68.31 234 HIS A CA 1
ATOM 1809 C C . HIS A 1 234 ? 4.273 5.114 -34.249 1.00 68.31 234 HIS A C 1
ATOM 1811 O O . HIS A 1 234 ? 5.118 5.976 -34.458 1.00 68.31 234 HIS A O 1
ATOM 1817 N N . PHE A 1 235 ? 3.973 4.690 -33.016 1.00 66.69 235 PHE A N 1
ATOM 1818 C CA . PHE A 1 235 ? 4.719 5.078 -31.806 1.00 66.69 235 PHE A CA 1
ATOM 1819 C C . PHE A 1 235 ? 5.729 4.012 -31.354 1.00 66.69 235 PHE A C 1
ATOM 1821 O O . PHE A 1 235 ? 6.684 4.326 -30.648 1.00 66.69 235 PHE A O 1
ATOM 1828 N N . ASP A 1 236 ? 5.565 2.770 -31.802 1.00 65.62 236 ASP A N 1
ATOM 1829 C CA . ASP A 1 236 ? 6.379 1.611 -31.427 1.00 65.62 236 ASP A CA 1
ATOM 1830 C C . ASP A 1 236 ? 7.820 1.652 -31.964 1.00 65.62 236 ASP A C 1
ATOM 1832 O O . ASP A 1 236 ? 8.719 1.047 -31.379 1.00 65.62 236 ASP A O 1
ATOM 1836 N N . THR A 1 237 ? 8.062 2.390 -33.052 1.00 67.25 237 THR A N 1
ATOM 1837 C CA . THR A 1 237 ? 9.395 2.579 -33.654 1.00 67.25 237 THR A CA 1
ATOM 1838 C C . THR A 1 237 ? 10.050 3.914 -33.294 1.00 67.25 237 THR A C 1
ATOM 1840 O O . THR A 1 237 ? 11.049 4.297 -33.906 1.00 67.25 237 THR A O 1
ATOM 1843 N N . VAL A 1 238 ? 9.463 4.672 -32.368 1.00 69.44 238 VAL A N 1
ATOM 1844 C CA . VAL A 1 238 ? 9.833 6.064 -32.106 1.00 69.44 238 VAL A CA 1
ATOM 1845 C C . VAL A 1 238 ? 10.824 6.173 -30.955 1.00 69.44 238 VAL A C 1
ATOM 1847 O O . VAL A 1 238 ? 10.604 5.650 -29.864 1.00 69.44 238 VAL A O 1
ATOM 1850 N N . SER A 1 239 ? 11.904 6.915 -31.190 1.00 70.56 239 SER A N 1
ATOM 1851 C CA . SER A 1 239 ? 12.880 7.282 -30.164 1.00 70.56 239 SER A CA 1
ATOM 1852 C C . SER A 1 239 ? 12.462 8.586 -29.483 1.00 70.56 239 SER A C 1
ATOM 1854 O O . SER A 1 239 ? 12.175 9.570 -30.162 1.00 70.56 239 SER A O 1
ATOM 1856 N N . PHE A 1 240 ? 12.466 8.611 -28.152 1.00 70.38 240 PHE A N 1
ATOM 1857 C CA . PHE A 1 240 ? 12.173 9.806 -27.352 1.00 70.38 240 PHE A CA 1
ATOM 1858 C C . PHE A 1 240 ? 13.476 10.517 -26.929 1.00 70.38 240 PHE A C 1
ATOM 1860 O O . PHE A 1 240 ? 14.497 9.840 -26.766 1.00 70.38 240 PHE A O 1
ATOM 1867 N N . PRO A 1 241 ? 13.480 11.856 -26.739 1.00 69.88 241 PRO A N 1
ATOM 1868 C CA . PRO A 1 241 ? 12.349 12.792 -26.838 1.00 69.88 241 PRO A CA 1
ATOM 1869 C C . PRO A 1 241 ? 11.905 13.072 -28.285 1.00 69.88 241 PRO A C 1
ATOM 1871 O O . PRO A 1 241 ? 12.718 13.058 -29.207 1.00 69.88 241 PRO A O 1
ATOM 1874 N N . LEU A 1 242 ? 10.615 13.370 -28.472 1.00 70.75 242 LEU A N 1
ATOM 1875 C CA . LEU A 1 242 ? 10.032 13.721 -29.773 1.00 70.75 242 LEU A CA 1
ATOM 1876 C C . LEU A 1 242 ? 10.162 15.216 -30.087 1.00 70.75 242 LEU A C 1
ATOM 1878 O O . LEU A 1 242 ? 9.999 16.057 -29.204 1.00 70.75 242 LEU A O 1
ATOM 1882 N N . THR A 1 243 ? 10.360 15.574 -31.362 1.00 77.25 243 THR A N 1
ATOM 1883 C CA . THR A 1 243 ? 10.203 16.971 -31.803 1.00 77.25 243 THR A CA 1
ATOM 1884 C C . THR A 1 243 ? 8.730 17.304 -32.085 1.00 77.25 243 THR A C 1
ATOM 1886 O O . THR A 1 243 ? 7.927 16.421 -32.386 1.00 77.25 243 THR A O 1
ATOM 1889 N N . LEU A 1 244 ? 8.353 18.592 -32.071 1.00 71.31 244 LEU A N 1
ATOM 1890 C CA . LEU A 1 244 ? 6.990 19.037 -32.437 1.00 71.31 244 LEU A CA 1
ATOM 1891 C C . LEU A 1 244 ? 6.555 18.579 -33.846 1.00 71.31 244 LEU A C 1
ATOM 1893 O O . LEU A 1 244 ? 5.373 18.315 -34.090 1.00 71.31 244 LEU A O 1
ATOM 1897 N N . SER A 1 245 ? 7.511 18.478 -34.773 1.00 74.00 245 SER A N 1
ATOM 1898 C CA . SER A 1 245 ? 7.277 17.982 -36.135 1.00 74.00 245 SER A CA 1
ATOM 1899 C C . SER A 1 245 ? 6.922 16.495 -36.133 1.00 74.00 245 SER A C 1
ATOM 1901 O O . SER A 1 245 ? 6.001 16.074 -36.834 1.00 74.00 245 SER A O 1
ATOM 1903 N N . ASP A 1 246 ? 7.598 15.710 -35.294 1.00 72.88 246 ASP A N 1
ATOM 1904 C CA . ASP A 1 246 ? 7.340 14.278 -35.159 1.00 72.88 246 ASP A CA 1
ATOM 1905 C C . ASP A 1 246 ? 5.974 14.029 -34.516 1.00 72.88 246 ASP A C 1
ATOM 1907 O O . ASP A 1 246 ? 5.186 13.250 -35.047 1.00 72.88 246 ASP A O 1
ATOM 1911 N N . VAL A 1 247 ? 5.624 14.774 -33.458 1.00 68.62 247 VAL A N 1
ATOM 1912 C CA . VAL A 1 247 ? 4.293 14.692 -32.824 1.00 68.62 247 VAL A CA 1
ATOM 1913 C C . VAL A 1 247 ? 3.181 14.915 -33.853 1.00 68.62 247 VAL A C 1
ATOM 1915 O O . VAL A 1 247 ? 2.247 14.120 -33.936 1.00 68.62 247 VAL A O 1
ATOM 1918 N N . SER A 1 248 ? 3.304 15.952 -34.688 1.00 69.31 248 SER A N 1
ATOM 1919 C CA . SER A 1 248 ? 2.300 16.274 -35.713 1.00 69.31 248 SER A CA 1
ATOM 1920 C C . SER A 1 248 ? 2.136 15.153 -36.749 1.00 69.31 248 SER A C 1
ATOM 1922 O O . SER A 1 248 ? 1.013 14.828 -37.135 1.00 69.31 248 SER A O 1
ATOM 1924 N N . LYS A 1 249 ? 3.241 14.524 -37.173 1.00 74.75 249 LYS A N 1
ATOM 1925 C CA . LYS A 1 249 ? 3.220 13.381 -38.101 1.00 74.75 249 LYS A CA 1
ATOM 1926 C C . LYS A 1 249 ? 2.549 12.155 -37.486 1.00 74.75 249 LYS A C 1
ATOM 1928 O O . LYS A 1 249 ? 1.727 11.526 -38.147 1.00 74.75 249 LYS A O 1
ATOM 1933 N N . HIS A 1 250 ? 2.868 11.831 -36.234 1.00 71.00 250 HIS A N 1
ATOM 1934 C CA . HIS A 1 250 ? 2.300 10.665 -35.556 1.00 71.00 250 HIS A CA 1
ATOM 1935 C C . HIS A 1 250 ? 0.808 10.838 -35.262 1.00 71.00 250 HIS A C 1
ATOM 1937 O O . HIS A 1 250 ? 0.036 9.912 -35.490 1.00 71.00 250 HIS A O 1
ATOM 1943 N N . VAL A 1 251 ? 0.368 12.035 -34.854 1.00 68.31 251 VAL A N 1
ATOM 1944 C CA . VAL A 1 251 ? -1.065 12.336 -34.686 1.00 68.31 251 VAL A CA 1
ATOM 1945 C C . VAL A 1 251 ? -1.814 12.178 -36.011 1.00 68.31 251 VAL A C 1
ATOM 1947 O O . VAL A 1 251 ? -2.856 11.526 -36.047 1.00 68.31 251 VAL A O 1
ATOM 1950 N N . ALA A 1 252 ? -1.275 12.717 -37.109 1.00 70.38 252 ALA A N 1
ATOM 1951 C CA . ALA A 1 252 ? -1.888 12.574 -38.428 1.00 70.38 252 ALA A CA 1
ATOM 1952 C C . ALA A 1 252 ? -1.996 11.100 -38.864 1.00 70.38 252 ALA A C 1
ATOM 1954 O O . ALA A 1 252 ? -3.040 10.692 -39.374 1.00 70.38 252 ALA A O 1
ATOM 1955 N N . ALA A 1 253 ? -0.958 10.296 -38.617 1.00 68.62 253 ALA A N 1
ATOM 1956 C CA . ALA A 1 253 ? -0.950 8.868 -38.932 1.00 68.62 253 ALA A CA 1
ATOM 1957 C C . ALA A 1 253 ? -1.980 8.077 -38.100 1.00 68.62 253 ALA A C 1
ATOM 1959 O O . ALA A 1 253 ? -2.737 7.280 -38.654 1.00 68.62 253 ALA A O 1
ATOM 1960 N N . SER A 1 254 ? -2.090 8.351 -36.796 1.00 65.69 254 SER A N 1
ATOM 1961 C CA . SER A 1 254 ? -3.093 7.717 -35.927 1.00 65.69 254 SER A CA 1
ATOM 1962 C C . SER A 1 254 ? -4.530 8.041 -36.349 1.00 65.69 254 SER A C 1
ATOM 1964 O O . SER A 1 254 ? -5.387 7.160 -36.342 1.00 65.69 254 SER A O 1
ATOM 1966 N N . VAL A 1 255 ? -4.802 9.284 -36.765 1.00 67.44 255 VAL A N 1
ATOM 1967 C CA . VAL A 1 255 ? -6.121 9.678 -37.292 1.00 67.44 255 VAL A CA 1
ATOM 1968 C C . VAL A 1 255 ? -6.408 8.994 -38.632 1.00 67.44 255 VAL A C 1
ATOM 1970 O O . VAL A 1 255 ? -7.532 8.554 -38.862 1.00 67.44 255 VAL A O 1
ATOM 1973 N N . GLN A 1 256 ? -5.407 8.839 -39.504 1.00 67.75 256 GLN A N 1
ATOM 1974 C CA . GLN A 1 256 ? -5.566 8.091 -40.757 1.00 67.75 256 GLN A CA 1
ATOM 1975 C C . GLN A 1 256 ? -5.879 6.609 -40.524 1.00 67.75 256 GLN A C 1
ATOM 1977 O O . GLN A 1 256 ? -6.703 6.050 -41.244 1.00 67.75 256 GLN A O 1
ATOM 1982 N N . ALA A 1 257 ? -5.291 5.982 -39.502 1.00 61.41 257 ALA A N 1
ATOM 1983 C CA . ALA A 1 257 ? -5.600 4.598 -39.151 1.00 61.41 257 ALA A CA 1
ATOM 1984 C C . ALA A 1 257 ? -7.082 4.404 -38.773 1.00 61.41 257 ALA A C 1
ATOM 1986 O O . ALA A 1 257 ? -7.661 3.380 -39.117 1.00 61.41 257 ALA A O 1
ATOM 1987 N N . MET A 1 258 ? -7.723 5.403 -38.150 1.00 56.16 258 MET A N 1
ATOM 1988 C CA . MET A 1 258 ? -9.164 5.362 -37.851 1.00 56.16 258 MET A CA 1
ATOM 1989 C C . MET A 1 258 ? -10.047 5.410 -39.104 1.00 56.16 258 MET A C 1
ATOM 1991 O O . MET A 1 258 ? -11.170 4.926 -39.065 1.00 56.16 258 MET A O 1
ATOM 1995 N N . ILE A 1 259 ? -9.562 5.997 -40.201 1.00 62.94 259 ILE A N 1
ATOM 1996 C CA . ILE A 1 259 ? -10.277 6.034 -41.488 1.00 62.94 259 ILE A CA 1
ATOM 1997 C C . ILE A 1 259 ? -10.182 4.674 -42.201 1.00 62.94 259 ILE A C 1
ATOM 1999 O O . ILE A 1 259 ? -11.039 4.342 -43.014 1.00 62.94 259 ILE A O 1
ATOM 2003 N N . ALA A 1 260 ? -9.136 3.895 -41.913 1.00 56.72 260 ALA A N 1
ATOM 2004 C CA . ALA A 1 260 ? -8.893 2.582 -42.506 1.00 56.72 260 ALA A CA 1
ATOM 2005 C C . ALA A 1 260 ? -9.563 1.414 -41.748 1.00 56.72 260 ALA A C 1
ATOM 2007 O O . ALA A 1 260 ? -9.434 0.270 -42.188 1.00 56.72 260 ALA A O 1
ATOM 2008 N N . MET A 1 261 ? -10.233 1.694 -40.623 1.00 47.94 261 MET A N 1
ATOM 2009 C CA . MET A 1 261 ? -11.068 0.745 -39.871 1.00 47.94 261 MET A CA 1
ATOM 2010 C C . MET A 1 261 ? -12.496 0.708 -40.413 1.00 47.94 261 MET A C 1
ATOM 2012 O O . MET A 1 261 ? -13.063 -0.406 -40.439 1.00 47.94 261 MET A O 1
#

Radius of gyration: 23.0 Å; Cα contacts (8 Å, |Δi|>4): 422; chains: 1; bounding box: 50×33×73 Å

Nearest PDB structures (foldseek):
  5f7q-assembly1_C  TM=8.087E-01  e=6.170E-13  Listeria monocytogenes EGD-e
  5f7q-assembly1_J  TM=7.724E-01  e=7.377E-13  Listeria monocytogenes EGD-e
  7ouf-assembly1_E  TM=3.564E-01  e=4.973E-03  Simian T-lymphotropic virus 1
  7pel-assembly1_D  TM=3.723E-01  e=4.685E-03  Simian T-lymphotropic virus 1
  7pel-assembly1_E  TM=3.258E-01  e=4.415E-03  Simian T-lymphotropic virus 1

Solvent-accessible surface area (backbone atoms only — not comparable to full-atom values): 14629 Å² total; per-residue (Å²): 128,83,77,86,73,54,93,43,72,66,53,40,53,52,51,52,54,48,52,54,24,61,74,37,79,88,34,42,31,61,65,56,49,13,62,76,65,76,43,54,58,69,57,46,64,66,48,50,60,58,36,41,76,71,39,52,28,43,78,43,93,69,49,49,86,52,95,88,47,78,39,65,21,34,28,51,36,38,76,67,38,29,34,38,37,37,38,49,42,80,56,93,75,36,56,39,40,36,39,35,38,18,33,70,80,63,53,74,78,45,77,48,81,48,87,44,77,37,66,67,53,43,47,51,52,45,43,54,48,33,73,76,43,69,54,38,58,34,38,40,34,36,35,72,45,44,60,47,96,68,19,31,70,50,45,88,34,71,64,50,47,67,36,44,58,65,61,55,45,32,76,52,61,33,80,48,65,47,77,44,28,55,62,52,57,51,53,72,74,67,61,79,83,51,58,62,48,76,50,75,47,75,53,72,70,46,75,40,37,31,33,40,30,50,62,97,32,74,51,36,62,100,66,51,56,48,34,56,55,36,67,38,83,80,40,67,84,60,74,66,56,70,52,76,68,53,52,54,53,46,52,54,50,50,56,50,52,64,74,75,106

Mean predicted aligned error: 10.05 Å

Secondary structure (DSSP, 8-state):
------SSHHHHHHHHHHHHHHH-TT-EEHHHHHHHTT--HHHHHHHHHHHHHTTSEEE-SS-EEETTEEE-EEEE-GGGSEEEEEEEEEETTEEEEEEEEE-TT--EEEEEEE---SHHHHHHHHHHHHHH-TTEEEEEEEESS-EETTEE-S-S-GGGTT--HHHHHHHHT-S-EEEEEHHHHHHTT--SS-SEEEEEE--SSS--EEEEEETTEE---TTS-TT-GGGSTTTTTPPSSPPHHHHHHHHHHHHHHHH--

pLDDT: mean 82.05, std 13.42, range [28.72, 97.88]